Protein AF-A0A7T8QSS6-F1 (afdb_monomer_lite)

Organism: Caligus rogercresseyi (NCBI:txid217165)

Foldseek 3Di:
DVQWDWDKDWPDDDPFKTKIKIKTQQGRPVVQVDFRKIKMKMKMAGQAWFFDPDPVRHTHHNVDIDIKIKTARGDQDPPDQQRWDKDKDKDWALDLPKDKDKDKDFDPDCVSGPPFGIKIKIWIQHPVGIDIDIDTQKKALDPRRDPVRIFGKDKDPKDWDDCQCVVPVPHVVCVVQPPSSVSIGMIMMMIIGHDPPPSHCNVRVMIMD

Secondary structure (DSSP, 8-state):
-TT--EEEEEEEE-SSEEEEEEEE-GGG-TTSTT---EEEEEEEEESS-EE-SSTT--EE-TT-EEEEEEEES----TT-TT---EEEEEEEES-TTPPPEEEEEE-S--TTSTT--EEEEEEEE-SSSEEEEEE-SEEESSSS--GGGEEEEEEPPPEE-S-HHHHHTTSHHHHHHGGGGGGSEEEEEEEEE--TTS-HHHHHSEEE-

InterPro domains:
  IPR029382 Glycosylated lysosomal membrane protein [PF15065] (2-209)
  IPR029382 Glycosylated lysosomal membrane protein [PTHR31981] (4-209)

pLDDT: mean 89.29, std 10.14, range [49.12, 97.62]

Sequence (209 aa):
MELFTWERKVLFNTSSFLSIQFMSNQSAFSSLKENTGRLNLTLSTSVKEGYGAWLPHLAHSHRTSELDIQLDGLHTGSNFTNGRFALRLNIASSNPKGKFYRRQTESLNDEHTPGIFKTNELLFPGRNESAYIQWRPIVYTKAHRGLADSTGVEMSRGRTLTDKKKAFRDSSLYALYGQQVEEFSTRYYYVTFGAPKDGFYNKTKYNAW

Radius of gyration: 17.82 Å; chains: 1; bounding box: 45×39×47 Å

Structure (mmCIF, N/CA/C/O backbone):
data_AF-A0A7T8QSS6-F1
#
_entry.id   AF-A0A7T8QSS6-F1
#
loop_
_atom_site.group_PDB
_atom_site.id
_atom_site.type_symbol
_atom_site.label_atom_id
_atom_site.label_alt_id
_atom_site.label_comp_id
_atom_site.label_asym_id
_atom_site.label_entity_id
_atom_site.label_seq_id
_atom_site.pdbx_PDB_ins_code
_atom_site.Cartn_x
_atom_site.Cartn_y
_atom_site.Cartn_z
_atom_site.occupancy
_atom_site.B_iso_or_equiv
_atom_site.auth_seq_id
_atom_site.auth_comp_id
_atom_site.auth_asym_id
_atom_site.auth_atom_id
_atom_site.pdbx_PDB_model_num
ATOM 1 N N . MET A 1 1 ? -14.008 0.782 -6.228 1.00 54.00 1 MET A N 1
ATOM 2 C CA . MET A 1 1 ? -13.430 -0.340 -7.002 1.00 54.00 1 MET A CA 1
ATOM 3 C C . MET A 1 1 ? -14.556 -1.131 -7.673 1.00 54.00 1 MET A C 1
ATOM 5 O O . MET A 1 1 ? -14.519 -2.347 -7.685 1.00 54.00 1 MET A O 1
ATOM 9 N N . GLU A 1 2 ? -15.558 -0.455 -8.241 1.00 52.47 2 GLU A N 1
ATOM 10 C CA . GLU A 1 2 ? -16.784 -1.105 -8.747 1.00 52.47 2 GLU A CA 1
ATOM 11 C C . GLU A 1 2 ? -16.676 -1.572 -10.206 1.00 52.47 2 GLU A C 1
ATOM 13 O O . GLU A 1 2 ? -17.613 -2.140 -10.749 1.00 52.47 2 GLU A O 1
ATOM 18 N N . LEU A 1 3 ? -15.533 -1.330 -10.851 1.00 63.22 3 LEU A N 1
ATOM 19 C CA . LEU A 1 3 ? -15.325 -1.631 -12.269 1.00 63.22 3 LEU A CA 1
ATOM 20 C C . LEU A 1 3 ? -14.472 -2.886 -12.497 1.00 63.22 3 LEU A C 1
ATOM 22 O O . LEU A 1 3 ? -14.302 -3.307 -13.635 1.00 63.22 3 LEU A O 1
ATOM 26 N N . PHE A 1 4 ? -13.926 -3.484 -11.435 1.00 70.94 4 PHE A N 1
ATOM 27 C CA . PHE A 1 4 ? -13.043 -4.642 -11.546 1.00 70.94 4 PHE A CA 1
ATOM 28 C C . PHE A 1 4 ? -13.815 -5.938 -11.344 1.00 70.94 4 PHE A C 1
ATOM 30 O O . PHE A 1 4 ? -14.506 -6.126 -10.343 1.00 70.94 4 PHE A O 1
ATOM 37 N N . THR A 1 5 ? -13.633 -6.849 -12.287 1.00 80.19 5 THR A N 1
ATOM 38 C CA . THR A 1 5 ? -13.947 -8.260 -12.121 1.00 80.19 5 THR A CA 1
ATOM 39 C C . THR A 1 5 ? -12.671 -8.947 -11.633 1.00 80.19 5 THR A C 1
ATOM 41 O O . THR A 1 5 ? -11.573 -8.593 -12.062 1.00 80.19 5 THR A O 1
ATOM 44 N N . TRP A 1 6 ? -12.795 -9.861 -10.672 1.00 86.75 6 TRP A N 1
ATOM 45 C CA . TRP A 1 6 ? -11.648 -10.423 -9.958 1.00 86.75 6 TRP A CA 1
ATOM 46 C C . TRP A 1 6 ? -11.611 -11.937 -10.087 1.00 86.75 6 TRP A C 1
ATOM 48 O O . TRP A 1 6 ? -12.604 -12.613 -9.821 1.00 86.75 6 TRP A O 1
ATOM 58 N N . GLU A 1 7 ? -10.441 -12.466 -10.421 1.00 92.38 7 GLU A N 1
ATOM 59 C CA . GLU A 1 7 ? -10.110 -13.870 -10.225 1.00 92.38 7 GLU A CA 1
ATOM 60 C C . GLU A 1 7 ? -9.377 -14.026 -8.892 1.00 92.38 7 GLU A C 1
ATOM 62 O O . GLU A 1 7 ? -8.516 -13.217 -8.539 1.00 92.38 7 GLU A O 1
ATOM 67 N N . ARG A 1 8 ? -9.711 -15.071 -8.134 1.00 94.81 8 ARG A N 1
ATOM 68 C CA . ARG A 1 8 ? -9.069 -15.370 -6.854 1.00 94.81 8 ARG A CA 1
ATOM 69 C C . ARG A 1 8 ? -8.229 -16.634 -6.966 1.00 94.81 8 ARG A C 1
ATOM 71 O O . ARG A 1 8 ? -8.751 -17.684 -7.331 1.00 94.81 8 ARG A O 1
ATOM 78 N N . LYS A 1 9 ? -6.981 -16.564 -6.509 1.00 96.19 9 LYS A N 1
ATOM 79 C CA . LYS A 1 9 ? -6.062 -17.697 -6.399 1.00 96.19 9 LYS A CA 1
ATOM 80 C C . LYS A 1 9 ? -5.529 -17.820 -4.975 1.00 96.19 9 LYS A C 1
ATOM 82 O O . LYS A 1 9 ? -5.095 -16.840 -4.381 1.00 96.19 9 LYS A O 1
ATOM 87 N N . VAL A 1 10 ? -5.535 -19.030 -4.426 1.00 97.00 10 VAL A N 1
ATOM 88 C CA . VAL A 1 10 ? -4.847 -19.326 -3.161 1.00 97.00 10 VAL A CA 1
ATOM 89 C C . VAL A 1 10 ? -3.386 -19.622 -3.492 1.00 97.00 10 VAL A C 1
ATOM 91 O O . VAL A 1 10 ? -3.114 -20.535 -4.269 1.00 97.00 10 VAL A O 1
ATOM 94 N N . LEU A 1 11 ? -2.458 -18.826 -2.957 1.00 95.19 11 LEU A N 1
ATOM 95 C CA . LEU A 1 11 ? -1.017 -18.999 -3.185 1.00 95.19 11 LEU A CA 1
ATOM 96 C C . LEU A 1 11 ? -0.410 -19.960 -2.165 1.00 95.19 11 LEU A C 1
ATOM 98 O O . LEU A 1 11 ? 0.362 -20.844 -2.523 1.00 95.19 11 LEU A O 1
ATOM 102 N N . PHE A 1 12 ? -0.800 -19.799 -0.902 1.00 94.06 12 PHE A N 1
ATOM 103 C CA . PHE A 1 12 ? -0.354 -20.628 0.208 1.00 94.06 12 PHE A CA 1
ATOM 104 C C . PHE A 1 12 ? -1.534 -20.921 1.128 1.00 94.06 12 PHE A C 1
ATOM 106 O O . PHE A 1 12 ? -2.318 -20.022 1.429 1.00 94.06 12 PHE A O 1
ATOM 113 N N . ASN A 1 13 ? -1.645 -22.168 1.579 1.00 95.75 13 ASN A N 1
ATOM 114 C CA . ASN A 1 13 ? -2.648 -22.602 2.545 1.00 95.75 13 ASN A CA 1
ATOM 115 C C . ASN A 1 13 ? -2.041 -23.679 3.441 1.00 95.75 13 ASN A C 1
ATOM 117 O O . ASN A 1 13 ? -2.019 -24.859 3.093 1.00 95.75 13 ASN A O 1
ATOM 121 N 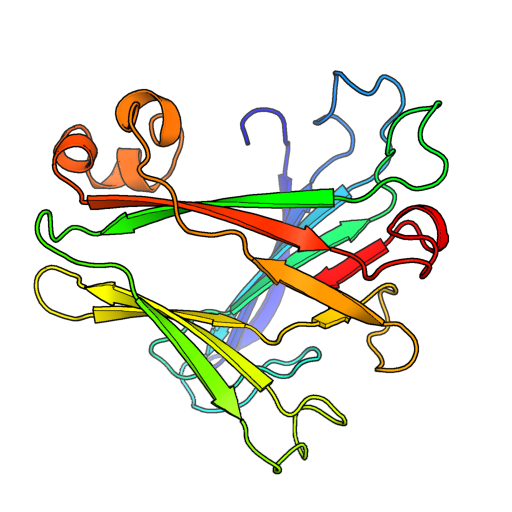N . THR A 1 14 ? -1.489 -23.250 4.567 1.00 94.00 14 THR A N 1
ATOM 122 C CA . THR A 1 14 ? -0.949 -24.132 5.600 1.00 94.00 14 THR A CA 1
ATOM 123 C C . THR A 1 14 ? -1.655 -23.856 6.921 1.00 94.00 14 THR A C 1
ATOM 125 O O . THR A 1 14 ? -2.381 -22.873 7.059 1.00 94.00 14 THR A O 1
ATOM 128 N N . SER A 1 15 ? -1.414 -24.694 7.930 1.00 92.88 15 SER A N 1
ATOM 129 C CA . SER A 1 15 ? -1.966 -24.479 9.273 1.00 92.88 15 SER A CA 1
ATOM 130 C C . SER A 1 15 ? -1.488 -23.181 9.933 1.00 92.88 15 SER A C 1
ATOM 132 O O . SER A 1 15 ? -2.125 -22.717 10.875 1.00 92.88 15 SER A O 1
ATOM 134 N N . SER A 1 16 ? -0.380 -22.596 9.466 1.00 92.06 16 SER A N 1
ATOM 135 C CA . SER A 1 16 ? 0.210 -21.398 10.067 1.00 92.06 16 SER A CA 1
ATOM 136 C C . SER A 1 16 ? 0.270 -20.177 9.159 1.00 92.06 16 SER A C 1
ATOM 138 O O . SER A 1 16 ? 0.591 -19.101 9.656 1.00 92.06 16 SER A O 1
ATOM 140 N N . PHE A 1 17 ? 0.005 -20.323 7.860 1.00 93.62 17 PHE A N 1
ATOM 141 C CA . PHE A 1 17 ? 0.124 -19.243 6.884 1.00 93.62 17 PHE A CA 1
ATOM 142 C C . PHE A 1 17 ? -0.902 -19.394 5.759 1.00 93.62 17 PHE A C 1
ATOM 144 O O . PHE A 1 17 ? -1.000 -20.453 5.132 1.00 93.62 17 PHE A O 1
ATOM 151 N N . LEU A 1 18 ? -1.623 -18.312 5.473 1.00 95.31 18 LEU A N 1
ATOM 152 C CA . LEU A 1 18 ? -2.598 -18.222 4.390 1.00 95.31 18 LEU A CA 1
ATOM 153 C C . LEU A 1 18 ? -2.274 -17.006 3.528 1.00 95.31 18 LEU A C 1
ATOM 155 O O . LEU A 1 18 ? -2.096 -15.908 4.049 1.00 95.31 18 LEU A O 1
ATOM 159 N N . SER A 1 19 ? -2.251 -17.194 2.212 1.00 96.50 19 SER A N 1
ATOM 160 C CA . SER A 1 19 ? -2.079 -16.110 1.248 1.00 96.50 19 SER A CA 1
ATOM 161 C C . SER A 1 19 ? -3.035 -16.284 0.076 1.00 96.50 19 SER A C 1
ATOM 163 O O . SER A 1 19 ? -3.068 -17.335 -0.575 1.00 96.50 19 SER A O 1
ATOM 165 N N . ILE A 1 20 ? -3.832 -15.250 -0.182 1.00 97.31 20 ILE A N 1
ATOM 166 C CA . ILE A 1 20 ? -4.852 -15.219 -1.227 1.00 97.31 20 ILE A CA 1
ATOM 167 C C . ILE A 1 20 ? -4.586 -14.020 -2.126 1.00 97.31 20 ILE A C 1
ATOM 169 O O . ILE A 1 20 ? -4.514 -12.885 -1.660 1.00 97.31 20 ILE A O 1
ATOM 173 N N . GLN A 1 21 ? -4.498 -14.275 -3.423 1.00 96.69 21 GLN A N 1
ATOM 174 C CA . GLN A 1 21 ? -4.335 -13.263 -4.449 1.00 96.69 21 GLN A CA 1
ATOM 175 C C . GLN A 1 21 ? -5.656 -13.021 -5.181 1.00 96.69 21 GLN A C 1
ATOM 177 O O . GLN A 1 21 ? -6.331 -13.962 -5.596 1.00 96.69 21 GLN A O 1
ATOM 182 N N . PHE A 1 22 ? -5.995 -11.752 -5.361 1.00 94.81 22 PHE A N 1
ATOM 183 C CA . PHE A 1 22 ? -7.091 -11.255 -6.177 1.00 94.81 22 PHE A CA 1
ATOM 184 C C . PHE A 1 22 ? -6.483 -10.540 -7.378 1.00 94.81 22 PHE A C 1
ATOM 186 O O . PHE A 1 22 ? -5.792 -9.536 -7.224 1.00 94.81 22 PHE A O 1
ATOM 193 N N . MET A 1 23 ? -6.714 -11.067 -8.570 1.00 92.25 23 MET A N 1
ATOM 194 C CA . MET A 1 23 ? -6.187 -10.534 -9.822 1.00 92.25 23 MET A CA 1
ATOM 195 C C . MET A 1 23 ? -7.330 -9.887 -10.573 1.00 92.25 23 MET A C 1
ATOM 197 O O . MET A 1 23 ? -8.365 -10.520 -10.798 1.00 92.25 23 MET A O 1
ATOM 201 N N . SER A 1 24 ? -7.168 -8.627 -10.949 1.00 88.81 24 SER A N 1
ATOM 202 C CA . SER A 1 24 ? -8.192 -7.977 -11.739 1.00 88.81 24 SER A CA 1
ATOM 203 C C . SER A 1 24 ? -8.178 -8.480 -13.177 1.00 88.81 24 SER A C 1
ATOM 205 O O . SER A 1 24 ? -7.121 -8.690 -13.777 1.00 88.81 24 SER A O 1
ATOM 207 N N . ASN A 1 25 ? -9.359 -8.593 -13.769 1.00 75.62 25 ASN A N 1
ATOM 208 C CA . ASN A 1 25 ? -9.494 -8.754 -15.203 1.00 75.62 25 ASN A CA 1
ATOM 209 C C . ASN A 1 25 ? -9.213 -7.419 -15.932 1.00 75.62 25 ASN A C 1
ATOM 211 O O . ASN A 1 25 ? -9.131 -6.350 -15.322 1.00 75.62 25 ASN A O 1
ATOM 215 N N . GLN A 1 26 ? -9.055 -7.486 -17.254 1.00 63.38 26 GLN A N 1
ATOM 216 C CA . GLN A 1 26 ? -8.623 -6.356 -18.091 1.00 63.38 26 GLN A CA 1
ATOM 217 C C . GLN A 1 26 ? -9.638 -5.190 -18.162 1.00 63.38 26 GLN A C 1
ATOM 219 O O . GLN A 1 26 ? -9.281 -4.082 -18.541 1.00 63.38 26 GLN A O 1
ATOM 224 N N . SER A 1 27 ? -10.911 -5.383 -17.804 1.00 55.41 27 SER A N 1
ATOM 225 C CA . SER A 1 27 ? -11.996 -4.486 -18.246 1.00 55.41 27 SER A CA 1
ATOM 226 C C . SER A 1 27 ? -12.249 -3.235 -17.391 1.00 55.41 27 SER A C 1
ATOM 228 O O . SER A 1 27 ? -13.170 -2.473 -17.676 1.00 55.41 27 SER A O 1
ATOM 230 N N . ALA A 1 28 ? -11.491 -3.004 -16.323 1.00 52.56 28 ALA A N 1
ATOM 231 C CA . ALA A 1 28 ? -11.944 -2.103 -15.262 1.00 52.56 28 ALA A CA 1
ATOM 232 C C . ALA A 1 28 ? -11.617 -0.620 -15.428 1.00 52.56 28 ALA A C 1
ATOM 234 O O . ALA A 1 28 ? -12.212 0.235 -14.769 1.00 52.56 28 ALA A O 1
ATOM 235 N N . PHE A 1 29 ? -10.677 -0.293 -16.305 1.00 57.72 29 PHE A N 1
ATOM 236 C CA . PHE A 1 29 ? -10.390 1.091 -16.649 1.00 57.72 29 PHE A CA 1
ATOM 237 C C . PHE A 1 29 ? -11.054 1.412 -17.982 1.00 57.72 29 PHE A C 1
ATOM 239 O O . PHE A 1 29 ? -10.378 1.729 -18.947 1.00 57.72 29 PHE A O 1
ATOM 246 N N . SER A 1 30 ? -12.383 1.326 -18.050 1.00 49.12 30 SER A N 1
ATOM 247 C CA . SER A 1 30 ? -13.154 1.621 -19.269 1.00 49.12 30 SER A CA 1
ATOM 248 C C . SER A 1 30 ? -12.926 3.041 -19.815 1.00 49.12 30 SER A C 1
ATOM 250 O O . SER A 1 30 ? -13.118 3.287 -21.004 1.00 49.12 30 SER A O 1
ATOM 252 N N . SER A 1 31 ? -12.458 3.975 -18.976 1.00 52.41 31 SER A N 1
ATOM 253 C CA . SER A 1 31 ? -12.006 5.314 -19.388 1.00 52.41 31 SER A CA 1
ATOM 254 C C . SER A 1 31 ? -10.674 5.316 -20.152 1.00 52.41 31 SER A C 1
ATOM 256 O O . SER A 1 31 ? -10.371 6.276 -20.859 1.00 52.41 31 SER A O 1
ATOM 258 N N . LEU A 1 32 ? -9.888 4.247 -20.040 1.00 55.56 32 LEU A N 1
ATOM 259 C CA . LEU A 1 32 ? -8.669 3.986 -20.792 1.00 55.56 32 LEU A CA 1
ATOM 260 C C . LEU A 1 32 ? -9.006 2.896 -21.816 1.00 55.56 32 LEU A C 1
ATOM 262 O O . LEU A 1 32 ? -8.860 1.712 -21.529 1.00 55.56 32 LEU A O 1
ATOM 266 N N . LYS A 1 33 ? -9.477 3.308 -23.000 1.00 53.00 33 LYS A N 1
ATOM 267 C CA . LYS A 1 33 ? -10.013 2.455 -24.087 1.00 53.00 33 LYS A CA 1
ATOM 268 C C . LYS A 1 33 ? -9.145 1.245 -24.506 1.00 53.00 33 LYS A C 1
ATOM 270 O O . LYS A 1 33 ? -9.628 0.413 -25.261 1.00 53.00 33 LYS A O 1
ATOM 275 N N . GLU A 1 34 ? -7.911 1.134 -24.015 1.00 58.06 34 GLU A N 1
ATOM 276 C CA . GLU A 1 34 ? -6.927 0.102 -24.366 1.00 58.06 34 GLU A CA 1
ATOM 277 C C . GLU A 1 34 ? -6.178 -0.469 -23.144 1.00 58.06 34 GLU A C 1
ATOM 279 O O . GLU A 1 34 ? -5.053 -0.941 -23.272 1.00 58.06 34 GLU A O 1
ATOM 284 N N . ASN A 1 35 ? -6.728 -0.398 -21.924 1.00 63.00 35 ASN A N 1
ATOM 285 C CA . ASN A 1 35 ? -5.974 -0.878 -20.764 1.00 63.00 35 ASN A CA 1
ATOM 286 C C . ASN A 1 35 ? -5.998 -2.412 -20.649 1.00 63.00 35 ASN A C 1
ATOM 288 O O . ASN A 1 35 ? -6.949 -2.984 -20.128 1.00 63.00 35 ASN A O 1
ATOM 292 N N . THR A 1 36 ? -4.932 -3.078 -21.095 1.00 72.88 36 THR A N 1
ATOM 293 C CA . THR A 1 36 ? -4.735 -4.530 -20.912 1.00 72.88 36 THR A CA 1
ATOM 294 C C . THR A 1 36 ? -4.061 -4.895 -19.588 1.00 72.88 36 THR A C 1
ATOM 296 O O . THR A 1 36 ? -3.861 -6.081 -19.311 1.00 72.88 36 THR A O 1
ATOM 299 N N . GLY A 1 37 ? -3.673 -3.896 -18.792 1.00 83.81 37 GLY A N 1
ATOM 300 C CA . GLY A 1 37 ? -2.991 -4.101 -17.523 1.00 83.81 37 GLY A CA 1
ATOM 301 C C . GLY A 1 37 ? -3.899 -4.623 -16.409 1.00 83.81 37 GLY A C 1
ATOM 302 O O . GLY A 1 37 ? -5.127 -4.638 -16.516 1.00 83.81 37 GLY A O 1
ATOM 303 N N . ARG A 1 38 ? -3.276 -5.057 -15.315 1.00 88.06 38 ARG A N 1
ATOM 304 C CA . ARG A 1 38 ? -3.911 -5.710 -14.172 1.00 88.06 38 ARG A CA 1
ATOM 305 C C . ARG A 1 38 ? -3.524 -5.028 -12.866 1.00 88.06 38 ARG A C 1
ATOM 307 O O . ARG A 1 38 ? -2.409 -4.537 -12.693 1.00 88.06 38 ARG A O 1
ATOM 314 N N . LEU A 1 39 ? -4.472 -5.017 -11.941 1.00 91.75 39 LEU A N 1
ATOM 315 C CA . LEU A 1 39 ? -4.259 -4.729 -10.534 1.00 91.75 39 LEU A CA 1
ATOM 316 C C . LEU A 1 39 ? -4.321 -6.063 -9.790 1.00 91.75 39 LEU A C 1
ATOM 318 O O . LEU A 1 39 ? -5.364 -6.715 -9.802 1.00 91.75 39 LEU A O 1
ATOM 322 N N . ASN A 1 40 ? -3.234 -6.455 -9.131 1.00 94.12 40 ASN A N 1
ATOM 323 C CA . ASN A 1 40 ? -3.222 -7.644 -8.281 1.00 94.12 40 ASN A CA 1
ATOM 324 C C . ASN A 1 40 ? -3.121 -7.219 -6.817 1.00 94.12 40 ASN A C 1
ATOM 326 O O . ASN A 1 40 ? -2.317 -6.358 -6.467 1.00 94.12 40 ASN A O 1
ATOM 330 N N . LEU A 1 41 ? -3.934 -7.834 -5.967 1.00 95.56 41 LEU A N 1
ATOM 331 C CA . LEU A 1 41 ? -3.937 -7.633 -4.524 1.00 95.56 41 LEU A CA 1
ATOM 332 C C . LEU A 1 41 ? -3.662 -8.977 -3.859 1.00 95.56 41 LEU A C 1
ATOM 334 O O . LEU A 1 41 ? -4.432 -9.912 -4.056 1.00 95.56 41 LEU A O 1
ATOM 338 N N . THR A 1 42 ? -2.605 -9.090 -3.065 1.00 97.00 42 THR A N 1
ATOM 339 C CA . THR A 1 42 ? -2.336 -10.309 -2.290 1.00 97.00 42 THR A CA 1
ATOM 340 C C . THR A 1 42 ? -2.520 -10.012 -0.813 1.00 97.00 42 THR A C 1
ATOM 342 O O . THR A 1 42 ? -1.843 -9.147 -0.269 1.00 97.00 42 THR A O 1
ATOM 345 N N . LEU A 1 43 ? -3.440 -10.723 -0.166 1.00 96.38 43 LEU A N 1
ATOM 346 C CA . LEU A 1 43 ? -3.661 -10.658 1.273 1.00 96.38 43 LEU A CA 1
ATOM 347 C C . LEU A 1 43 ? -3.031 -11.886 1.925 1.00 96.38 43 LEU A C 1
ATOM 349 O O . LEU A 1 43 ? -3.393 -13.014 1.583 1.00 96.38 43 LEU A O 1
ATOM 353 N N . SER A 1 44 ? -2.130 -11.665 2.877 1.00 96.25 44 SER A N 1
ATOM 354 C CA . SER A 1 44 ? -1.454 -12.731 3.615 1.00 96.25 44 SER A CA 1
ATOM 355 C C . SER A 1 44 ? -1.625 -12.569 5.123 1.00 96.25 44 SER A C 1
ATOM 357 O O . SER A 1 44 ? -1.620 -11.458 5.648 1.00 96.25 44 SER A O 1
ATOM 359 N N . THR A 1 45 ? -1.762 -13.683 5.834 1.00 95.38 45 THR A N 1
ATOM 360 C CA . THR A 1 45 ? -1.845 -13.725 7.297 1.00 95.38 45 THR A CA 1
ATOM 361 C C . THR A 1 45 ? -1.070 -14.923 7.838 1.00 95.38 45 THR A C 1
ATOM 363 O O . THR A 1 45 ? -0.926 -15.947 7.163 1.00 95.38 45 THR A O 1
ATOM 366 N N . SER A 1 46 ? -0.554 -14.781 9.055 1.00 93.88 46 SER A N 1
ATOM 367 C CA . SER A 1 46 ? 0.259 -15.778 9.742 1.00 93.88 46 SER A CA 1
ATOM 368 C C . SER A 1 46 ? -0.184 -15.885 11.192 1.00 93.88 46 SER A C 1
ATOM 370 O O . SER A 1 46 ? -0.502 -14.877 11.813 1.00 93.88 46 SER A O 1
ATOM 372 N N . VAL A 1 47 ? -0.164 -17.090 11.758 1.00 94.62 47 VAL A N 1
ATOM 373 C CA . VAL A 1 47 ? -0.393 -17.298 13.203 1.00 94.62 47 VAL A CA 1
ATOM 374 C C . VAL A 1 47 ? 0.896 -17.174 14.020 1.00 94.62 47 VAL A C 1
ATOM 376 O O . VAL A 1 47 ? 0.852 -17.175 15.248 1.00 94.62 47 VAL A O 1
ATOM 379 N N . LYS A 1 48 ? 2.050 -17.102 13.349 1.00 93.00 48 LYS A N 1
ATOM 380 C CA . LYS A 1 48 ? 3.376 -17.016 13.966 1.00 93.00 48 LYS A CA 1
ATOM 381 C C . LYS A 1 48 ? 4.011 -15.667 13.671 1.00 93.00 48 LYS A C 1
ATOM 383 O O . LYS A 1 48 ? 3.679 -15.011 12.686 1.00 93.00 48 LYS A O 1
ATOM 388 N N . GLU A 1 49 ? 4.936 -15.275 14.531 1.00 94.81 49 GLU A N 1
ATOM 389 C CA . GLU A 1 49 ? 5.835 -14.167 14.234 1.00 94.81 49 GLU A CA 1
ATOM 390 C C . GLU A 1 49 ? 6.839 -14.578 13.156 1.00 94.81 49 GLU A C 1
ATOM 392 O O . GLU A 1 49 ? 7.240 -15.742 13.071 1.00 94.81 49 GLU A O 1
ATOM 397 N N . GLY A 1 50 ? 7.216 -13.625 12.312 1.00 92.56 50 GLY A N 1
ATOM 398 C CA . GLY A 1 50 ? 8.115 -13.870 11.195 1.00 92.56 50 GLY A CA 1
ATOM 399 C C . GLY A 1 50 ? 8.168 -12.686 10.245 1.00 92.56 50 GLY A C 1
ATOM 400 O O . GLY A 1 50 ? 7.839 -11.560 10.618 1.00 92.56 50 GLY A O 1
ATOM 401 N N . TYR A 1 51 ? 8.570 -12.958 9.008 1.00 91.75 51 TYR A N 1
ATOM 402 C CA . TYR A 1 51 ? 8.727 -11.951 7.966 1.00 91.75 51 TYR A CA 1
ATOM 403 C C . TYR A 1 51 ? 7.997 -12.367 6.690 1.00 91.75 51 TYR A C 1
ATOM 405 O O . TYR A 1 51 ? 7.912 -13.557 6.379 1.00 91.75 51 TYR A O 1
ATOM 413 N N . GLY A 1 52 ? 7.430 -11.393 5.975 1.00 87.81 52 GLY A N 1
ATOM 414 C CA . GLY A 1 52 ? 6.698 -11.617 4.727 1.00 87.81 52 GLY A CA 1
ATOM 415 C C . GLY A 1 52 ? 7.518 -12.411 3.708 1.00 87.81 52 GLY A C 1
ATOM 416 O O . GLY A 1 52 ? 8.739 -12.288 3.646 1.00 87.81 52 GLY A O 1
ATOM 417 N N . ALA A 1 53 ? 6.854 -13.234 2.895 1.00 84.88 53 ALA A N 1
ATOM 418 C CA . ALA A 1 53 ? 7.533 -14.089 1.915 1.00 84.88 53 ALA A CA 1
ATOM 419 C C . ALA A 1 53 ? 8.216 -13.281 0.798 1.00 84.88 53 ALA A C 1
ATOM 421 O O . ALA A 1 53 ? 9.220 -13.714 0.234 1.00 84.88 53 ALA A O 1
ATOM 422 N N . TRP A 1 54 ? 7.684 -12.098 0.494 1.00 87.88 54 TRP A N 1
ATOM 423 C CA . TRP A 1 54 ? 8.212 -11.208 -0.529 1.00 87.88 54 TRP A CA 1
ATOM 424 C C . TRP A 1 54 ? 8.906 -10.014 0.101 1.00 87.88 54 TRP A C 1
ATOM 426 O O . TRP A 1 54 ? 8.491 -9.512 1.145 1.00 87.88 54 TRP A O 1
ATOM 436 N N . LEU A 1 55 ? 9.936 -9.520 -0.583 1.00 91.56 55 LEU A N 1
ATOM 437 C CA . LEU A 1 55 ? 10.528 -8.229 -0.272 1.00 91.56 55 LEU A CA 1
ATOM 438 C C . LEU A 1 55 ? 9.426 -7.148 -0.190 1.00 91.56 55 LEU A C 1
ATOM 440 O O . LEU A 1 55 ? 8.544 -7.120 -1.056 1.00 91.56 55 LEU A O 1
ATOM 444 N N . PRO A 1 56 ? 9.454 -6.270 0.828 1.00 92.94 56 PRO A N 1
ATOM 445 C CA . PRO A 1 56 ? 10.5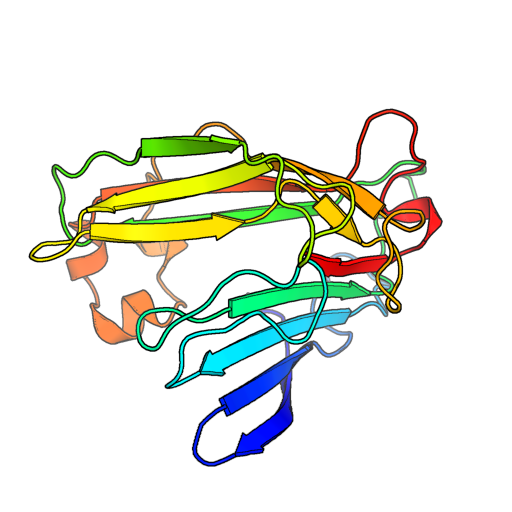84 -5.991 1.717 1.00 92.94 56 PRO A CA 1
ATOM 446 C C . PRO A 1 56 ? 10.642 -6.860 2.994 1.00 92.94 56 PRO A C 1
ATOM 448 O O . PRO A 1 56 ? 11.255 -6.442 3.972 1.00 92.94 56 PRO A O 1
ATOM 451 N N . HIS A 1 57 ? 9.996 -8.029 3.010 1.00 91.81 57 HIS A N 1
ATOM 452 C CA . HIS A 1 57 ? 9.923 -8.951 4.147 1.00 91.81 57 HIS A CA 1
ATOM 453 C C . HIS A 1 57 ? 9.469 -8.227 5.421 1.00 91.81 57 HIS A C 1
ATOM 455 O O . HIS A 1 57 ? 10.186 -8.167 6.417 1.00 91.81 57 HIS A O 1
ATOM 461 N N . LEU A 1 58 ? 8.283 -7.609 5.383 1.00 91.81 58 LEU A N 1
ATOM 462 C CA . LEU A 1 58 ? 7.743 -6.926 6.558 1.00 91.81 58 LEU A CA 1
ATOM 463 C C . LEU A 1 58 ? 7.580 -7.918 7.712 1.00 91.81 58 LEU A C 1
ATOM 465 O O . LEU A 1 58 ? 7.075 -9.025 7.525 1.00 91.81 58 LEU A O 1
ATOM 469 N N . ALA A 1 59 ? 7.995 -7.504 8.909 1.00 91.44 59 ALA A N 1
ATOM 470 C CA . ALA A 1 59 ? 7.732 -8.273 10.115 1.00 91.44 59 ALA A CA 1
ATOM 471 C C . ALA A 1 59 ? 6.215 -8.400 10.324 1.00 91.44 59 ALA A C 1
ATOM 473 O O . ALA A 1 59 ? 5.481 -7.411 10.220 1.00 91.44 59 ALA A O 1
ATOM 474 N N . HIS A 1 60 ? 5.751 -9.605 10.633 1.00 92.38 60 HIS A N 1
ATOM 475 C CA . HIS A 1 60 ? 4.346 -9.902 10.876 1.00 92.38 60 HIS A CA 1
ATOM 476 C C . HIS A 1 60 ? 4.161 -10.738 12.142 1.00 92.38 60 HIS A C 1
ATOM 478 O O . HIS A 1 60 ? 5.096 -11.361 12.641 1.00 92.38 60 HIS A O 1
ATOM 484 N N . SER A 1 61 ? 2.932 -10.759 12.654 1.00 93.12 61 SER A N 1
ATOM 485 C CA . SER A 1 61 ? 2.514 -11.581 13.788 1.00 93.12 61 SER A CA 1
ATOM 486 C C . SER A 1 61 ? 1.065 -12.035 13.611 1.00 93.12 61 SER A C 1
ATOM 488 O O . SER A 1 61 ? 0.386 -11.628 12.669 1.00 93.12 61 SER A O 1
ATOM 490 N N . HIS A 1 62 ? 0.546 -12.799 14.575 1.00 93.31 62 HIS A N 1
ATOM 491 C CA . HIS A 1 62 ? -0.868 -13.198 14.633 1.00 93.31 62 HIS A CA 1
ATOM 492 C C . HIS A 1 62 ? -1.866 -12.027 14.689 1.00 93.31 62 HIS A C 1
ATOM 494 O O . HIS A 1 62 ? -3.072 -12.240 14.579 1.00 93.31 62 HIS A O 1
ATOM 500 N N . ARG A 1 63 ? -1.387 -10.792 14.895 1.00 92.69 63 ARG A N 1
ATOM 501 C CA . ARG A 1 63 ? -2.212 -9.576 14.954 1.00 92.69 63 ARG A CA 1
ATOM 502 C C . ARG A 1 63 ? -2.164 -8.752 13.674 1.00 92.69 63 ARG A C 1
ATOM 504 O O . ARG A 1 63 ? -2.808 -7.708 13.612 1.00 92.69 63 ARG A O 1
ATOM 511 N N . THR A 1 64 ? -1.389 -9.174 12.679 1.00 94.50 64 THR A N 1
ATOM 512 C CA . THR A 1 64 ? -1.211 -8.422 11.440 1.00 94.50 64 THR A CA 1
ATOM 513 C C . THR A 1 64 ? -1.672 -9.216 10.230 1.00 94.50 64 THR A C 1
ATOM 515 O O . THR A 1 64 ? -1.792 -10.441 10.221 1.00 94.50 64 THR A O 1
ATOM 518 N N . SER A 1 65 ? -1.984 -8.480 9.175 1.00 95.06 65 SER A N 1
ATOM 519 C CA . SER A 1 65 ? -2.151 -9.027 7.838 1.00 95.06 65 SER A CA 1
ATOM 520 C C . SER A 1 65 ? -1.359 -8.150 6.886 1.00 95.06 65 SER A C 1
ATOM 522 O O . SER A 1 65 ? -1.291 -6.933 7.068 1.00 95.06 65 SER A O 1
ATOM 524 N N . GLU A 1 66 ? -0.738 -8.776 5.901 1.00 95.94 66 GLU A N 1
ATOM 525 C CA . GLU A 1 66 ? 0.053 -8.104 4.881 1.00 95.94 66 GLU A CA 1
ATOM 526 C C . GLU A 1 66 ? -0.793 -7.952 3.619 1.00 95.94 66 GLU A C 1
ATOM 528 O O . GLU A 1 66 ? -1.438 -8.908 3.181 1.00 95.94 66 GLU A O 1
ATOM 533 N N . LEU A 1 67 ? -0.804 -6.746 3.056 1.00 96.19 67 LEU A N 1
ATOM 534 C CA . LEU A 1 67 ? -1.432 -6.447 1.778 1.00 96.19 67 LEU A CA 1
ATOM 535 C C . LEU A 1 67 ? -0.344 -6.027 0.799 1.00 96.19 67 LEU A C 1
ATOM 537 O O . LEU A 1 67 ? 0.313 -5.015 1.018 1.00 96.19 67 LEU A O 1
ATOM 541 N N . ASP A 1 68 ? -0.222 -6.781 -0.282 1.00 96.75 68 ASP A N 1
ATOM 542 C CA . ASP A 1 68 ? 0.669 -6.495 -1.397 1.00 96.75 68 ASP A CA 1
ATOM 543 C C . ASP A 1 68 ? -0.144 -6.004 -2.596 1.00 96.75 68 ASP A C 1
ATOM 545 O O . ASP A 1 68 ? -1.139 -6.634 -2.976 1.00 96.75 68 ASP A O 1
ATOM 549 N N . ILE A 1 69 ? 0.262 -4.884 -3.190 1.00 96.62 69 ILE A N 1
ATOM 550 C CA . ILE A 1 69 ? -0.452 -4.231 -4.288 1.00 96.62 69 ILE A CA 1
ATOM 551 C C . ILE A 1 69 ? 0.456 -4.152 -5.508 1.00 96.62 69 ILE A C 1
ATOM 553 O O . ILE A 1 69 ? 1.476 -3.465 -5.501 1.00 96.62 69 ILE A O 1
ATOM 557 N N . GLN A 1 70 ? 0.040 -4.800 -6.595 1.00 96.12 70 GLN A N 1
ATOM 558 C CA . GLN A 1 70 ? 0.796 -4.847 -7.841 1.00 96.12 70 GLN A CA 1
ATOM 559 C C . GLN A 1 70 ? 0.025 -4.170 -8.969 1.00 96.12 70 GLN A C 1
ATOM 561 O O . GLN A 1 70 ? -1.141 -4.473 -9.219 1.00 96.12 70 GLN A O 1
ATOM 566 N N . LEU A 1 71 ? 0.700 -3.262 -9.662 1.00 94.75 71 LEU A N 1
ATOM 567 C CA . LEU A 1 71 ? 0.230 -2.613 -10.877 1.00 94.75 71 LEU A CA 1
ATOM 568 C C . LEU A 1 71 ? 1.037 -3.173 -12.040 1.00 94.75 71 LEU A C 1
ATOM 570 O O . LEU A 1 71 ? 2.216 -2.849 -12.163 1.00 94.75 71 LEU A O 1
ATOM 574 N N . ASP A 1 72 ? 0.416 -3.952 -12.914 1.00 93.06 72 ASP A N 1
ATOM 575 C CA . ASP A 1 72 ? 1.102 -4.670 -13.988 1.00 93.06 72 ASP A CA 1
ATOM 576 C C . ASP A 1 72 ? 0.550 -4.261 -15.357 1.00 93.06 72 ASP A C 1
ATOM 578 O O . ASP A 1 72 ? -0.636 -4.418 -15.629 1.00 93.06 72 ASP A O 1
ATOM 582 N N . GLY A 1 73 ? 1.385 -3.683 -16.216 1.00 90.50 73 GLY A N 1
ATOM 583 C CA . GLY A 1 73 ? 1.015 -3.322 -17.582 1.00 90.50 73 GLY A CA 1
ATOM 584 C C . GLY A 1 73 ? -0.046 -2.224 -17.701 1.00 90.50 73 GLY A C 1
ATOM 585 O O . GLY A 1 73 ? -0.690 -2.121 -18.743 1.00 90.50 73 GLY A O 1
ATOM 586 N N . LEU A 1 74 ? -0.279 -1.409 -16.664 1.00 87.81 74 LEU A N 1
ATOM 587 C CA . LEU A 1 74 ? -1.317 -0.375 -16.713 1.00 87.81 74 LEU A CA 1
ATOM 588 C C . LEU A 1 74 ? -0.953 0.752 -17.693 1.00 87.81 74 LEU A C 1
ATOM 590 O O . LEU A 1 74 ? 0.151 1.305 -17.691 1.00 87.81 74 LEU A O 1
ATOM 594 N N . HIS A 1 75 ? -1.916 1.178 -18.503 1.00 85.00 75 HIS A N 1
ATOM 595 C CA . HIS A 1 75 ? -1.733 2.345 -19.362 1.00 85.00 75 HIS A CA 1
ATOM 596 C C . HIS A 1 75 ? -1.828 3.648 -18.555 1.00 85.00 75 HIS A C 1
ATOM 598 O O . HIS A 1 75 ? -2.783 3.882 -17.822 1.00 85.00 75 HIS A O 1
ATOM 604 N N . THR A 1 76 ? -0.854 4.545 -18.725 1.00 81.50 76 THR A N 1
ATOM 605 C CA . THR A 1 76 ? -0.819 5.872 -18.076 1.00 81.50 76 THR A CA 1
ATOM 606 C C . THR A 1 76 ? -1.515 6.967 -18.892 1.00 81.50 76 THR A C 1
ATOM 608 O O . THR A 1 76 ? -1.451 8.133 -18.518 1.00 81.50 76 THR A O 1
ATOM 611 N N . GLY A 1 77 ? -2.157 6.613 -20.012 1.00 74.56 77 GLY A N 1
ATOM 612 C CA . GLY A 1 77 ? -2.668 7.545 -21.026 1.00 74.56 77 GLY A CA 1
ATOM 613 C C . GLY A 1 77 ? -1.615 7.906 -22.085 1.00 74.56 77 GLY A C 1
ATOM 614 O O . GLY A 1 77 ? -0.422 7.956 -21.788 1.00 74.56 77 GLY A O 1
ATOM 615 N N . SER A 1 78 ? -2.058 8.158 -23.323 1.00 67.81 78 SER A N 1
ATOM 616 C CA . SER A 1 78 ? -1.201 8.319 -24.515 1.00 67.81 78 SER A CA 1
ATOM 617 C C . SER A 1 78 ? -0.222 9.497 -24.451 1.00 67.81 78 SER A C 1
ATOM 619 O O . SER A 1 78 ? 0.824 9.460 -25.088 1.00 67.81 78 SER A O 1
ATOM 621 N N . ASN A 1 79 ? -0.537 10.531 -23.667 1.00 75.81 79 ASN A N 1
ATOM 622 C CA . ASN A 1 79 ? 0.214 11.792 -23.666 1.00 75.81 79 ASN A CA 1
ATOM 623 C C . ASN A 1 79 ? 1.188 11.924 -22.484 1.00 75.81 79 ASN A C 1
ATOM 625 O O . ASN A 1 79 ? 1.907 12.916 -22.381 1.00 75.81 79 ASN A O 1
ATOM 629 N N . PHE A 1 80 ? 1.224 10.944 -21.577 1.00 80.69 80 PHE A N 1
ATOM 630 C CA . PHE A 1 80 ? 2.113 10.969 -20.420 1.00 80.69 80 PHE A CA 1
ATOM 631 C C . PHE A 1 80 ? 3.336 10.100 -20.687 1.00 80.69 80 PHE A C 1
ATOM 633 O O . PHE A 1 80 ? 3.272 8.882 -20.547 1.00 80.69 80 PHE A O 1
ATOM 640 N N . THR A 1 81 ? 4.468 10.724 -21.016 1.00 82.94 81 THR A N 1
ATOM 641 C CA . THR A 1 81 ? 5.766 10.039 -21.169 1.00 82.94 81 THR A CA 1
ATOM 642 C C . THR A 1 81 ? 6.370 9.630 -19.825 1.00 82.94 81 THR A C 1
ATOM 644 O O . THR A 1 81 ? 7.067 8.625 -19.748 1.00 82.94 81 THR A O 1
ATOM 647 N N . ASN A 1 82 ? 6.005 10.330 -18.748 1.00 87.25 82 ASN A N 1
ATOM 648 C CA . ASN A 1 82 ? 6.536 10.176 -17.392 1.00 87.25 82 ASN A CA 1
ATOM 649 C C . ASN A 1 82 ? 5.407 9.987 -16.356 1.00 87.25 82 ASN A C 1
ATOM 651 O O . ASN A 1 82 ? 5.319 10.715 -15.366 1.00 87.25 82 ASN A O 1
ATOM 655 N N . GLY A 1 83 ? 4.495 9.046 -16.618 1.00 89.00 83 GLY A N 1
ATOM 656 C CA . GLY A 1 83 ? 3.330 8.790 -15.767 1.00 89.00 83 GLY A CA 1
ATOM 657 C C . GLY A 1 83 ? 3.680 8.123 -14.431 1.00 89.00 83 GLY A C 1
ATOM 658 O O . GLY A 1 83 ? 4.504 7.209 -14.379 1.00 89.00 83 GLY A O 1
ATOM 659 N N . ARG A 1 84 ? 3.010 8.551 -13.353 1.00 91.25 84 ARG A N 1
ATOM 660 C CA . ARG A 1 84 ? 3.072 7.936 -12.018 1.00 91.25 84 ARG A CA 1
ATOM 661 C C . ARG A 1 84 ? 1.695 7.457 -11.590 1.00 91.25 84 ARG A C 1
ATOM 663 O O . ARG A 1 84 ? 0.691 8.087 -11.916 1.00 91.25 84 ARG A O 1
ATOM 670 N N . PHE A 1 85 ? 1.673 6.404 -10.784 1.00 93.06 85 PHE A N 1
ATOM 671 C CA . PHE A 1 85 ? 0.466 5.961 -10.098 1.00 93.06 85 PHE A CA 1
ATOM 672 C C . PHE A 1 85 ? 0.480 6.374 -8.630 1.00 93.06 85 PHE A C 1
ATOM 674 O O . PHE A 1 85 ? 1.535 6.516 -8.004 1.00 93.06 85 PHE A O 1
ATOM 681 N N . ALA A 1 86 ? -0.723 6.554 -8.095 1.00 94.69 86 ALA A N 1
ATOM 682 C CA . ALA A 1 86 ? -0.949 6.784 -6.685 1.00 94.69 86 ALA A CA 1
ATOM 683 C C . ALA A 1 86 ? -2.125 5.941 -6.194 1.00 94.69 86 ALA A C 1
ATOM 685 O O . ALA A 1 86 ? -3.136 5.811 -6.885 1.00 94.69 86 ALA A O 1
ATOM 686 N N . LEU A 1 87 ? -2.016 5.425 -4.976 1.00 95.12 87 LEU A N 1
ATOM 687 C CA . LEU A 1 87 ? -3.110 4.777 -4.269 1.00 95.12 87 LEU A CA 1
ATOM 688 C C . LEU A 1 87 ? -3.762 5.778 -3.326 1.00 95.12 87 LEU A C 1
ATOM 690 O O . LEU A 1 87 ? -3.073 6.451 -2.560 1.00 95.12 87 LEU A O 1
ATOM 694 N N . ARG A 1 88 ? -5.094 5.860 -3.343 1.00 95.19 88 ARG A N 1
ATOM 695 C CA . ARG A 1 88 ? -5.838 6.590 -2.314 1.00 95.19 88 ARG A CA 1
ATOM 696 C C . ARG A 1 88 ? -6.277 5.620 -1.226 1.00 95.19 88 ARG A C 1
ATOM 698 O O . ARG A 1 88 ? -7.160 4.799 -1.458 1.00 95.19 88 ARG A O 1
ATOM 705 N N . LEU A 1 89 ? -5.704 5.760 -0.039 1.00 95.19 89 LEU A N 1
ATOM 706 C CA . LEU A 1 89 ? -6.099 4.999 1.140 1.00 95.19 89 LEU A CA 1
ATOM 707 C C . LEU A 1 89 ? -7.133 5.798 1.924 1.00 95.19 89 LEU A C 1
ATOM 709 O O . LEU A 1 89 ? -6.817 6.873 2.427 1.00 95.19 89 LEU A O 1
ATOM 713 N N . ASN A 1 90 ? -8.352 5.273 2.023 1.00 95.19 90 ASN A N 1
ATOM 714 C CA . ASN A 1 90 ? -9.399 5.800 2.893 1.00 95.19 90 ASN A CA 1
ATOM 715 C C . ASN A 1 90 ? -9.405 4.973 4.180 1.00 95.19 90 ASN A C 1
ATOM 717 O O . ASN A 1 90 ? -9.639 3.769 4.128 1.00 95.19 90 ASN A O 1
ATOM 721 N N . ILE A 1 91 ? -9.153 5.608 5.320 1.00 94.81 91 ILE A N 1
ATOM 722 C CA . ILE A 1 91 ? -9.034 4.932 6.611 1.00 94.81 91 ILE A CA 1
ATOM 723 C C . ILE A 1 91 ? -10.086 5.499 7.552 1.00 94.81 91 ILE A C 1
ATOM 725 O O . ILE A 1 91 ? -10.258 6.718 7.650 1.00 94.81 91 ILE A O 1
ATOM 729 N N . ALA A 1 92 ? -10.778 4.601 8.243 1.00 93.69 92 ALA A N 1
ATOM 730 C CA . ALA A 1 92 ? -11.773 4.925 9.246 1.00 93.69 92 ALA A CA 1
ATOM 731 C C . ALA A 1 92 ? -11.362 4.344 10.600 1.00 93.69 92 ALA A C 1
ATOM 733 O O . ALA A 1 92 ? -10.804 3.253 10.681 1.00 93.69 92 ALA A O 1
ATOM 734 N N . SER A 1 93 ? -11.657 5.083 11.659 1.00 93.94 93 SER A N 1
ATOM 735 C CA . SER A 1 93 ? -11.456 4.689 13.043 1.00 93.94 93 SER A CA 1
ATOM 736 C C . SER A 1 93 ? -12.770 4.853 13.796 1.00 93.94 93 SER A C 1
ATOM 738 O O . SER A 1 93 ? -13.420 5.899 13.744 1.00 93.94 93 SER A O 1
ATOM 740 N N . SER A 1 94 ? -13.131 3.829 14.565 1.00 91.56 94 SER A N 1
ATOM 741 C CA . SER A 1 94 ? -14.339 3.827 15.391 1.00 91.56 94 SER A CA 1
ATOM 742 C C . SER A 1 94 ? -14.277 4.792 16.584 1.00 91.56 94 SER A C 1
ATOM 744 O O . SER A 1 94 ? -15.242 4.872 17.347 1.00 91.56 94 SER A O 1
ATOM 746 N N . ASN A 1 95 ? -13.149 5.487 16.784 1.00 91.62 95 ASN A N 1
ATOM 747 C CA . ASN A 1 95 ? -12.957 6.507 17.807 1.00 91.62 95 ASN A CA 1
ATOM 748 C C . ASN A 1 95 ? -13.099 7.910 17.182 1.00 91.62 95 ASN A C 1
ATOM 750 O O . ASN A 1 95 ? -12.169 8.378 16.517 1.00 91.62 95 ASN A O 1
ATOM 754 N N . PRO A 1 96 ? -14.219 8.622 17.411 1.00 86.31 96 PRO A N 1
ATOM 755 C CA . PRO A 1 96 ? -14.490 9.911 16.766 1.00 86.31 96 PRO A CA 1
ATOM 756 C C . PRO A 1 96 ? -13.515 11.024 17.173 1.00 86.31 96 PRO A C 1
ATOM 758 O O . PRO A 1 96 ? -13.259 11.944 16.398 1.00 86.31 96 PRO A O 1
ATOM 761 N N . LYS A 1 97 ? -12.954 10.942 18.387 1.00 85.50 97 LYS A N 1
ATOM 762 C CA . LYS A 1 97 ? -11.990 11.916 18.936 1.00 85.50 97 LYS A CA 1
ATOM 763 C C . LYS A 1 97 ? -10.536 11.508 18.681 1.00 85.50 97 LYS A C 1
ATOM 765 O O . LYS A 1 97 ? -9.606 12.223 19.057 1.00 85.50 97 LYS A O 1
ATOM 770 N N . GLY A 1 98 ? -10.345 10.351 18.055 1.00 81.94 98 GLY A N 1
ATOM 771 C CA . GLY A 1 98 ? -9.056 9.768 17.764 1.00 81.94 98 GLY A CA 1
ATOM 772 C C . GLY A 1 98 ? -8.215 10.601 16.804 1.00 81.94 98 GLY A C 1
ATOM 773 O O . GLY A 1 98 ? -8.702 11.078 15.778 1.00 81.94 98 GLY A O 1
ATOM 774 N N . LYS A 1 99 ? -6.924 10.753 17.107 1.00 88.75 99 LYS A N 1
ATOM 775 C CA . LYS A 1 99 ? -5.966 11.400 16.204 1.00 88.75 99 LYS A CA 1
ATOM 776 C C . LYS A 1 99 ? -5.155 10.349 15.458 1.00 88.75 99 LYS A C 1
ATOM 778 O O . LYS A 1 99 ? -4.673 9.392 16.049 1.00 88.75 99 LYS A O 1
ATOM 783 N N . PHE A 1 100 ? -4.980 10.579 14.163 1.00 94.31 100 PHE A N 1
ATOM 784 C CA . PHE A 1 100 ? -4.081 9.801 13.320 1.00 94.31 100 PHE A CA 1
ATOM 785 C C . PHE A 1 100 ? -2.668 10.363 13.464 1.00 94.31 100 PHE A C 1
ATOM 787 O O . PHE A 1 100 ? -2.481 11.576 13.319 1.00 94.31 100 PHE A O 1
ATOM 794 N N . TYR A 1 101 ? -1.688 9.501 13.711 1.00 93.38 101 TYR A N 1
ATOM 795 C CA . TYR A 1 101 ? -0.289 9.886 13.872 1.00 93.38 101 TYR A CA 1
ATOM 796 C C . TYR A 1 101 ? 0.591 9.119 12.890 1.00 93.38 101 TYR A C 1
ATOM 798 O O . TYR A 1 101 ? 0.428 7.913 12.724 1.00 93.38 101 TYR A O 1
ATOM 806 N N . ARG A 1 102 ? 1.528 9.815 12.241 1.00 94.19 102 ARG A N 1
ATOM 807 C CA . ARG A 1 102 ? 2.560 9.165 11.429 1.00 94.19 102 ARG A CA 1
ATOM 808 C C . ARG A 1 102 ? 3.848 9.093 12.232 1.00 94.19 102 ARG A C 1
ATOM 810 O O . ARG A 1 102 ? 4.317 10.125 12.705 1.00 94.19 102 ARG A O 1
ATOM 817 N N . ARG A 1 103 ? 4.423 7.899 12.312 1.00 94.62 103 ARG A N 1
ATOM 818 C CA . ARG A 1 103 ? 5.739 7.641 12.891 1.00 94.62 103 ARG A CA 1
ATOM 819 C C . ARG A 1 103 ? 6.668 7.111 11.804 1.00 94.62 103 ARG A C 1
ATOM 821 O O . ARG A 1 103 ? 6.224 6.383 10.923 1.00 94.62 103 ARG A O 1
ATOM 828 N N . GLN A 1 104 ? 7.939 7.482 11.871 1.00 95.00 104 GLN A N 1
ATOM 829 C CA . GLN A 1 104 ? 8.998 6.829 11.113 1.00 95.00 104 GLN A CA 1
ATOM 830 C C . GLN A 1 104 ? 10.027 6.323 12.115 1.00 95.00 104 GLN A C 1
ATOM 832 O O . GLN A 1 104 ? 10.418 7.061 13.020 1.00 95.00 104 GLN A O 1
ATOM 837 N N . THR A 1 105 ? 10.440 5.075 11.963 1.00 92.94 105 THR A N 1
ATOM 838 C CA . THR A 1 105 ? 11.530 4.470 12.724 1.00 92.94 105 THR A CA 1
ATOM 839 C C . THR A 1 105 ? 12.673 4.130 11.781 1.00 92.94 105 THR A C 1
ATOM 841 O O . THR A 1 105 ? 12.464 3.880 10.589 1.00 92.94 105 THR A O 1
ATOM 844 N N . GLU A 1 106 ? 13.892 4.166 12.309 1.00 90.69 106 GLU A N 1
ATOM 845 C CA . GLU A 1 106 ? 15.101 3.808 11.576 1.00 90.69 106 GLU A CA 1
ATOM 846 C C . GLU A 1 106 ? 15.829 2.698 12.331 1.00 90.69 106 GLU A C 1
ATOM 848 O O . GLU A 1 106 ? 15.913 2.727 13.558 1.00 90.69 106 GLU A O 1
ATOM 853 N N . SER A 1 107 ? 16.315 1.701 11.602 1.00 84.69 107 SER A N 1
ATOM 854 C CA . SER A 1 107 ? 17.098 0.592 12.140 1.00 84.69 107 SER A CA 1
ATOM 855 C C . SER A 1 107 ? 18.212 0.268 11.162 1.00 84.69 107 SER A C 1
ATOM 857 O O . SER A 1 107 ? 17.958 0.201 9.964 1.00 84.69 107 SER A O 1
ATOM 859 N N . LEU A 1 108 ? 19.423 0.049 11.677 1.00 83.25 108 LEU A N 1
ATOM 860 C CA . LEU A 1 108 ? 20.566 -0.413 10.884 1.00 83.25 108 LEU A CA 1
ATOM 861 C C . LEU A 1 108 ? 20.496 -1.913 10.571 1.00 83.25 108 LEU A C 1
ATOM 863 O O . LEU A 1 108 ? 21.264 -2.384 9.743 1.00 83.25 108 LEU A O 1
ATOM 867 N N . ASN A 1 109 ? 19.596 -2.658 11.224 1.00 79.06 109 ASN A N 1
ATOM 868 C CA . ASN A 1 109 ? 19.383 -4.064 10.908 1.00 79.06 109 ASN A CA 1
ATOM 869 C C . ASN A 1 109 ? 18.578 -4.186 9.606 1.00 79.06 109 ASN A C 1
ATOM 871 O O . ASN A 1 109 ? 17.375 -3.902 9.582 1.00 79.06 109 ASN A O 1
ATOM 875 N N . ASP A 1 110 ? 19.256 -4.617 8.547 1.00 77.56 110 ASP A N 1
ATOM 876 C CA . ASP A 1 110 ? 18.704 -4.856 7.220 1.00 77.56 110 ASP A CA 1
ATOM 877 C C . ASP A 1 110 ? 18.745 -6.335 6.807 1.00 77.56 110 ASP A C 1
ATOM 879 O O . ASP A 1 110 ? 18.461 -6.638 5.651 1.00 77.56 110 ASP A O 1
ATOM 883 N N . GLU A 1 111 ? 18.998 -7.256 7.748 1.00 81.81 111 GLU A N 1
ATOM 884 C CA . GLU A 1 111 ? 19.081 -8.708 7.507 1.00 81.81 111 GLU A CA 1
ATOM 885 C C . GLU A 1 111 ? 17.878 -9.231 6.709 1.00 81.81 111 GLU A C 1
ATOM 887 O O . GLU A 1 111 ? 18.015 -10.059 5.809 1.00 81.81 111 GLU A O 1
ATOM 892 N N . HIS A 1 112 ? 16.695 -8.685 6.995 1.00 79.00 112 HIS A N 1
ATOM 893 C CA . HIS A 1 112 ? 15.452 -9.029 6.311 1.00 79.00 112 HIS A CA 1
ATOM 894 C C . HIS A 1 112 ? 15.011 -7.977 5.288 1.00 79.00 112 HIS A C 1
ATOM 896 O O . HIS A 1 112 ? 14.104 -8.225 4.508 1.00 79.00 112 HIS A O 1
ATOM 902 N N . THR A 1 113 ? 15.629 -6.800 5.230 1.00 78.25 113 THR A N 1
ATOM 903 C CA . THR A 1 113 ? 15.273 -5.782 4.232 1.00 78.25 113 THR A CA 1
ATOM 904 C C . THR A 1 113 ? 16.517 -5.054 3.700 1.00 78.25 113 THR A C 1
ATOM 906 O O . THR A 1 113 ? 16.688 -3.866 3.994 1.00 78.25 113 THR A O 1
ATOM 909 N N . PRO A 1 114 ? 17.375 -5.723 2.903 1.00 79.50 114 PRO A N 1
ATOM 910 C CA . PRO A 1 114 ? 18.693 -5.199 2.547 1.00 79.50 114 PRO A CA 1
ATOM 911 C C . PRO A 1 114 ? 18.645 -3.798 1.932 1.00 79.50 114 PRO A C 1
ATOM 913 O O . PRO A 1 114 ? 17.907 -3.548 0.974 1.00 79.50 114 PRO A O 1
ATOM 916 N N . GLY A 1 115 ? 19.439 -2.880 2.487 1.00 81.69 115 GLY A N 1
ATOM 917 C CA . GLY A 1 115 ? 19.543 -1.497 2.016 1.00 81.69 115 GLY A CA 1
ATOM 918 C C . GLY A 1 115 ? 18.339 -0.593 2.318 1.00 81.69 115 GLY A C 1
ATOM 919 O O . GLY A 1 115 ? 18.278 0.521 1.792 1.00 81.69 115 GLY A O 1
ATOM 920 N N . ILE A 1 116 ? 17.384 -1.022 3.157 1.00 87.06 116 ILE A N 1
ATOM 921 C CA . ILE A 1 116 ? 16.211 -0.218 3.542 1.00 87.06 116 ILE A CA 1
ATOM 922 C C . ILE A 1 116 ? 16.117 -0.075 5.060 1.00 87.06 116 ILE A C 1
ATOM 924 O O . ILE A 1 116 ? 15.542 -0.896 5.771 1.00 87.06 116 ILE A O 1
ATOM 928 N N . PHE A 1 117 ? 16.591 1.064 5.550 1.00 88.38 117 PHE A N 1
ATOM 929 C CA . PHE A 1 117 ? 16.720 1.308 6.988 1.00 88.38 117 PHE A CA 1
ATOM 930 C C . PHE A 1 117 ? 15.502 1.985 7.627 1.00 88.38 117 PHE A C 1
ATOM 932 O O . PHE A 1 117 ? 15.445 2.122 8.842 1.00 88.38 117 PHE A O 1
ATOM 939 N N . LYS A 1 118 ? 14.511 2.412 6.833 1.00 92.94 118 LYS A N 1
ATOM 940 C CA . LYS A 1 118 ? 13.353 3.190 7.308 1.00 92.94 118 LYS A CA 1
ATOM 941 C C . LYS A 1 118 ? 12.080 2.357 7.326 1.00 92.94 118 LYS A C 1
ATOM 943 O O . LYS A 1 118 ? 11.804 1.637 6.369 1.00 92.94 118 LYS A O 1
ATOM 948 N N . THR A 1 119 ? 11.269 2.514 8.362 1.00 94.75 119 THR A N 1
ATOM 949 C CA . THR A 1 119 ? 9.909 1.969 8.455 1.00 94.75 119 THR A CA 1
ATOM 950 C C . THR A 1 119 ? 8.948 3.102 8.764 1.00 94.75 119 THR A C 1
ATOM 952 O O . THR A 1 119 ? 9.186 3.891 9.673 1.00 94.75 119 THR A O 1
ATOM 955 N N . ASN A 1 120 ? 7.867 3.201 7.999 1.00 96.19 120 ASN A N 1
ATOM 956 C CA . ASN A 1 120 ? 6.802 4.162 8.238 1.00 96.19 120 ASN A CA 1
ATOM 957 C C . ASN A 1 120 ? 5.601 3.458 8.852 1.00 96.19 120 ASN A C 1
ATOM 959 O O . ASN A 1 120 ? 5.232 2.367 8.427 1.00 96.19 120 ASN A O 1
ATOM 963 N N . GLU A 1 121 ? 4.957 4.128 9.795 1.00 96.56 121 GLU A N 1
ATOM 964 C CA . GLU A 1 121 ? 3.737 3.669 10.436 1.00 96.56 121 GLU A CA 1
ATOM 965 C C . GLU A 1 121 ? 2.699 4.788 10.447 1.00 96.56 121 GLU A C 1
ATOM 967 O O . GLU A 1 121 ? 2.996 5.961 10.699 1.00 96.56 121 GLU A O 1
ATOM 972 N N . LEU A 1 122 ? 1.450 4.411 10.217 1.00 96.75 122 LEU A N 1
ATOM 973 C CA . LEU A 1 122 ? 0.282 5.236 10.455 1.00 96.75 122 LEU A CA 1
ATOM 974 C C . LEU A 1 122 ? -0.524 4.607 11.586 1.00 96.75 122 LEU A C 1
ATOM 976 O O . LEU A 1 122 ? -1.146 3.568 11.394 1.00 96.75 122 LEU A O 1
ATOM 980 N N . LEU A 1 123 ? -0.520 5.263 12.740 1.00 95.38 123 LEU A N 1
ATOM 981 C CA . LEU A 1 123 ? -1.221 4.860 13.953 1.00 95.38 123 LEU A CA 1
ATOM 982 C C . LEU A 1 123 ? -2.582 5.556 14.015 1.00 95.38 123 LEU A C 1
ATOM 984 O O . LEU A 1 123 ? -2.680 6.765 13.776 1.00 95.38 123 LEU A O 1
ATOM 988 N N . PHE A 1 124 ? -3.627 4.812 14.360 1.00 93.94 124 PHE A N 1
ATOM 989 C CA . PHE A 1 124 ? -4.969 5.349 14.554 1.00 93.94 124 PHE A CA 1
ATOM 990 C C . PHE A 1 124 ? -5.702 4.592 15.668 1.00 93.94 124 PHE A C 1
ATOM 992 O O . PHE A 1 124 ? -5.681 3.363 15.710 1.00 93.94 124 PHE A O 1
ATOM 999 N N . PRO A 1 125 ? -6.353 5.302 16.601 1.00 89.44 125 PRO A N 1
ATOM 1000 C CA . PRO A 1 125 ? -6.960 4.663 17.759 1.00 89.44 125 PRO A CA 1
ATOM 1001 C C . PRO A 1 125 ? -8.260 3.962 17.365 1.00 89.44 125 PRO A C 1
ATOM 1003 O O . PRO A 1 125 ? -9.055 4.517 16.614 1.00 89.44 125 PRO A O 1
ATOM 1006 N N . GLY A 1 126 ? -8.525 2.776 17.893 1.00 85.38 126 GLY A N 1
ATOM 1007 C CA . GLY A 1 126 ? -9.871 2.212 17.961 1.00 85.38 126 GLY A CA 1
ATOM 1008 C C . GLY A 1 126 ? -10.588 2.665 19.235 1.00 85.38 126 GLY A C 1
ATOM 1009 O O . GLY A 1 126 ? -10.107 3.535 19.968 1.00 85.38 126 GLY A O 1
ATOM 1010 N N . ARG A 1 127 ? -11.766 2.086 19.503 1.00 80.00 127 ARG A N 1
ATOM 1011 C CA . ARG A 1 127 ? -12.476 2.317 20.778 1.00 80.00 127 ARG A CA 1
ATOM 1012 C C . ARG A 1 127 ? -11.745 1.677 21.965 1.00 80.00 127 ARG A C 1
ATOM 1014 O O . ARG A 1 127 ? -11.664 2.311 23.007 1.00 80.00 127 ARG A O 1
ATOM 1021 N N . ASN A 1 128 ? -11.196 0.474 21.771 1.00 82.56 128 ASN A N 1
ATOM 1022 C CA . ASN A 1 128 ? -10.543 -0.309 22.829 1.00 82.56 128 ASN A CA 1
ATOM 1023 C C . ASN A 1 128 ? -9.025 -0.412 22.629 1.00 82.56 128 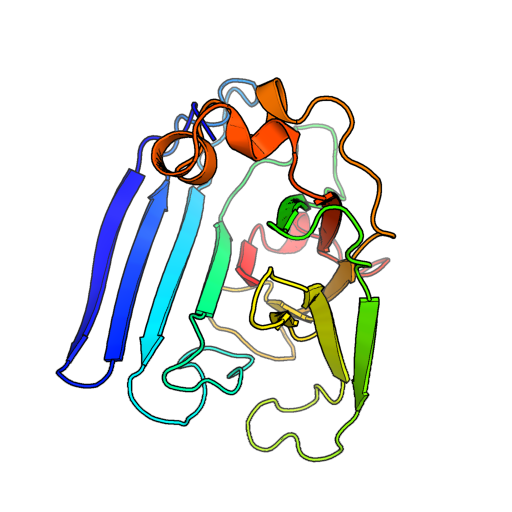ASN A C 1
ATOM 1025 O O . ASN A 1 128 ? -8.265 -0.225 23.570 1.00 82.56 128 ASN A O 1
ATOM 1029 N N . GLU A 1 129 ? -8.579 -0.667 21.396 1.00 85.19 129 GLU A N 1
ATOM 1030 C CA . GLU A 1 129 ? -7.162 -0.811 21.050 1.00 85.19 129 GLU A CA 1
ATOM 1031 C C . GLU A 1 129 ? -6.806 0.072 19.855 1.00 85.19 129 GLU A C 1
ATOM 1033 O O . GLU A 1 129 ? -7.661 0.377 19.022 1.00 85.19 129 GLU A O 1
ATOM 1038 N N . SER A 1 130 ? -5.547 0.501 19.762 1.00 90.12 130 SER A N 1
ATOM 1039 C CA . SER A 1 130 ? -5.054 1.218 18.581 1.00 90.12 130 SER A CA 1
ATOM 1040 C C . SER A 1 130 ? -4.703 0.243 17.464 1.00 90.12 130 SER A C 1
ATOM 1042 O O . SER A 1 130 ? -4.192 -0.843 17.715 1.00 90.12 130 SER A O 1
ATOM 1044 N N . ALA A 1 131 ? -4.938 0.662 16.228 1.00 93.25 131 ALA A N 1
ATOM 1045 C CA . ALA A 1 131 ? -4.543 -0.055 15.029 1.00 93.25 131 ALA A CA 1
ATOM 1046 C C . ALA A 1 131 ? -3.469 0.734 14.274 1.00 93.25 131 ALA A C 1
ATOM 1048 O O . ALA A 1 131 ? -3.246 1.928 14.516 1.00 93.25 131 ALA A O 1
ATOM 1049 N N . TYR A 1 132 ? -2.781 0.053 13.365 1.00 94.88 132 TYR A N 1
ATOM 1050 C CA . TYR A 1 132 ? -1.741 0.667 12.561 1.00 94.88 132 TYR A CA 1
ATOM 1051 C C . TYR A 1 132 ? -1.675 0.080 11.155 1.00 94.88 132 TYR A C 1
ATOM 1053 O O . TYR A 1 132 ? -2.141 -1.027 10.897 1.00 94.88 132 TYR A O 1
ATOM 1061 N N . ILE A 1 133 ? -1.072 0.846 10.252 1.00 96.12 133 ILE A N 1
ATOM 1062 C CA . ILE A 1 133 ? -0.581 0.377 8.955 1.00 96.12 133 ILE A CA 1
ATOM 1063 C C . ILE A 1 133 ? 0.912 0.674 8.928 1.00 96.12 133 ILE A C 1
ATOM 1065 O O . ILE A 1 133 ? 1.304 1.805 9.213 1.00 96.12 133 ILE A O 1
ATOM 1069 N N . GLN A 1 134 ? 1.730 -0.314 8.581 1.00 95.81 134 GLN A N 1
ATOM 1070 C CA . GLN A 1 134 ? 3.181 -0.181 8.490 1.00 95.81 134 GLN A CA 1
ATOM 1071 C C . GLN A 1 134 ? 3.652 -0.493 7.069 1.00 95.81 134 GLN A C 1
ATOM 1073 O O . GLN A 1 134 ? 3.142 -1.417 6.445 1.00 95.81 134 GLN A O 1
ATOM 1078 N N . TRP A 1 135 ? 4.629 0.259 6.563 1.00 95.81 135 TRP A N 1
ATOM 1079 C CA . TRP A 1 135 ? 5.243 0.012 5.259 1.00 95.81 135 TRP A CA 1
ATOM 1080 C C . TRP A 1 135 ? 6.699 0.482 5.216 1.00 95.81 135 TRP A C 1
ATOM 1082 O O . TRP A 1 135 ? 7.121 1.371 5.962 1.00 95.81 135 TRP A O 1
ATOM 1092 N N . ARG A 1 136 ? 7.477 -0.081 4.291 1.00 95.06 136 ARG A N 1
ATOM 1093 C CA . ARG A 1 136 ? 8.800 0.445 3.930 1.00 95.06 136 ARG A CA 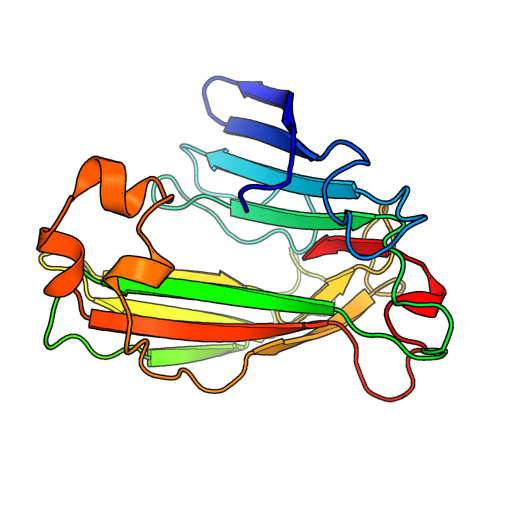1
ATOM 1094 C C . ARG A 1 136 ? 8.654 1.497 2.825 1.00 95.06 136 ARG A C 1
ATOM 1096 O O . ARG A 1 136 ? 7.770 1.352 1.980 1.00 95.06 136 ARG A O 1
ATOM 1103 N N . PRO A 1 137 ? 9.486 2.556 2.793 1.00 95.12 137 PRO A N 1
ATOM 1104 C CA . PRO A 1 137 ? 9.409 3.593 1.771 1.00 95.12 137 PRO A CA 1
ATOM 1105 C C . PRO A 1 137 ? 10.049 3.150 0.437 1.00 95.12 137 PRO A C 1
ATOM 1107 O O . PRO A 1 137 ? 10.883 3.855 -0.125 1.00 95.12 137 PRO A O 1
ATOM 1110 N N . ILE A 1 138 ? 9.618 2.004 -0.091 1.00 95.44 138 ILE A N 1
ATOM 1111 C CA . ILE A 1 138 ? 10.081 1.418 -1.350 1.00 95.44 138 ILE A CA 1
ATOM 1112 C C . ILE A 1 138 ? 8.901 0.885 -2.160 1.00 95.44 138 ILE A C 1
ATOM 1114 O O . ILE A 1 138 ? 7.910 0.453 -1.584 1.00 95.44 138 ILE A O 1
ATOM 1118 N N . VAL A 1 139 ? 9.026 0.875 -3.481 1.00 96.75 139 VAL A N 1
ATOM 1119 C CA . VAL A 1 139 ? 8.170 0.129 -4.410 1.00 96.75 139 VAL A CA 1
ATOM 1120 C C . VAL A 1 139 ? 9.066 -0.550 -5.446 1.00 96.75 139 VAL A C 1
ATOM 1122 O O . VAL A 1 139 ? 10.029 0.049 -5.927 1.00 96.75 139 VAL A O 1
ATOM 1125 N N . TYR A 1 140 ? 8.783 -1.805 -5.777 1.00 96.69 140 TYR A N 1
ATOM 1126 C CA . TYR A 1 140 ? 9.585 -2.583 -6.722 1.00 96.69 140 TYR A CA 1
ATOM 1127 C C . TYR A 1 140 ? 9.070 -2.407 -8.141 1.00 96.69 140 TYR A C 1
ATOM 1129 O O . TYR A 1 140 ? 7.871 -2.498 -8.380 1.00 96.69 140 TYR A O 1
ATOM 1137 N N . THR A 1 141 ? 9.972 -2.188 -9.091 1.00 96.69 141 THR A N 1
ATOM 1138 C CA . THR A 1 141 ? 9.634 -1.877 -10.485 1.00 96.69 141 THR A CA 1
ATOM 1139 C C . THR A 1 141 ? 9.646 -3.103 -11.398 1.00 96.69 141 THR A C 1
ATOM 1141 O O . THR A 1 141 ? 9.383 -2.976 -12.592 1.00 96.69 141 THR A O 1
ATOM 1144 N N . LYS A 1 142 ? 9.911 -4.298 -10.849 1.00 95.69 142 LYS A N 1
ATOM 1145 C CA . LYS A 1 142 ? 9.817 -5.602 -11.526 1.00 95.69 142 LYS A CA 1
ATOM 1146 C C . LYS A 1 142 ? 9.182 -6.658 -10.619 1.00 95.69 142 LYS A C 1
ATOM 1148 O O . LYS A 1 142 ? 9.227 -6.545 -9.395 1.00 95.69 142 LYS A O 1
ATOM 1153 N N . ALA A 1 143 ? 8.637 -7.712 -11.232 1.00 93.44 143 ALA A N 1
ATOM 1154 C CA . ALA A 1 143 ? 8.033 -8.840 -10.518 1.00 93.44 143 ALA A CA 1
ATOM 1155 C C . ALA A 1 143 ? 9.039 -9.584 -9.625 1.00 93.44 143 ALA A C 1
ATOM 1157 O O . ALA A 1 143 ? 8.735 -9.898 -8.474 1.00 93.44 143 ALA A O 1
ATOM 1158 N N . HIS A 1 144 ? 10.257 -9.809 -10.129 1.00 93.50 144 HIS A N 1
ATOM 1159 C CA . HIS A 1 144 ? 11.377 -10.235 -9.297 1.00 93.50 144 HIS A CA 1
ATOM 1160 C C . HIS A 1 144 ? 11.902 -9.025 -8.519 1.00 93.50 144 HIS A C 1
ATOM 1162 O O . HIS A 1 144 ? 12.559 -8.147 -9.082 1.00 93.50 144 HIS A O 1
ATOM 1168 N N . ARG A 1 145 ? 11.569 -8.963 -7.230 1.00 92.44 145 ARG A N 1
ATOM 1169 C CA . ARG A 1 145 ? 11.894 -7.826 -6.366 1.00 92.44 145 ARG A CA 1
ATOM 1170 C C . ARG A 1 145 ? 13.379 -7.826 -6.035 1.00 92.44 145 ARG A C 1
ATOM 1172 O O . ARG A 1 145 ? 13.932 -8.839 -5.622 1.00 92.44 145 ARG A O 1
ATOM 1179 N N . GLY A 1 146 ? 14.009 -6.671 -6.179 1.00 91.50 146 GLY A N 1
ATOM 1180 C CA . GLY A 1 146 ? 15.395 -6.448 -5.796 1.00 91.50 146 GLY A CA 1
ATOM 1181 C C . GLY A 1 146 ? 15.651 -4.962 -5.610 1.00 91.50 146 GLY A C 1
ATOM 1182 O O . GLY A 1 146 ? 14.924 -4.133 -6.153 1.00 91.50 146 GLY A O 1
ATOM 1183 N N . LEU A 1 147 ? 16.684 -4.611 -4.843 1.00 88.31 147 LEU A N 1
ATOM 1184 C CA . LEU A 1 147 ? 16.988 -3.210 -4.543 1.00 88.31 147 LEU A CA 1
ATOM 1185 C C . LEU A 1 147 ? 17.327 -2.405 -5.810 1.00 88.31 147 LEU A C 1
ATOM 1187 O O . LEU A 1 147 ? 16.886 -1.268 -5.952 1.00 88.31 147 LEU A O 1
ATOM 1191 N N . ALA A 1 148 ? 18.040 -3.014 -6.763 1.00 90.50 148 ALA A N 1
ATOM 1192 C CA . ALA A 1 148 ? 18.350 -2.398 -8.057 1.00 90.50 148 ALA A CA 1
ATOM 1193 C C . ALA A 1 148 ? 17.100 -2.142 -8.923 1.00 90.50 148 ALA A C 1
ATOM 1195 O O . ALA A 1 148 ? 17.099 -1.247 -9.765 1.00 90.50 148 ALA A O 1
ATOM 1196 N N . ASP A 1 149 ? 16.032 -2.904 -8.686 1.00 92.94 149 ASP A N 1
ATOM 1197 C CA . ASP A 1 149 ? 14.756 -2.833 -9.395 1.00 92.94 149 ASP A CA 1
ATOM 1198 C C . ASP A 1 149 ? 13.684 -2.222 -8.487 1.00 92.94 149 ASP A C 1
ATOM 1200 O O . ASP A 1 149 ? 12.596 -2.771 -8.292 1.00 92.94 149 ASP A O 1
ATOM 1204 N N . SER A 1 150 ? 14.011 -1.081 -7.882 1.00 94.50 150 SER A N 1
ATOM 1205 C CA . SER A 1 150 ? 13.132 -0.389 -6.948 1.00 94.50 150 SER A CA 1
ATOM 1206 C C . SER A 1 150 ? 13.211 1.127 -7.066 1.00 94.50 150 SER A C 1
ATOM 1208 O O . SER A 1 150 ? 14.128 1.684 -7.671 1.00 94.50 150 SER A O 1
ATOM 1210 N N . THR A 1 151 ? 12.213 1.801 -6.507 1.00 95.31 151 THR A N 1
ATOM 1211 C CA . THR A 1 151 ? 12.165 3.255 -6.394 1.00 95.31 151 THR A CA 1
ATOM 1212 C C . THR A 1 151 ? 11.439 3.678 -5.116 1.00 95.31 151 THR A C 1
ATOM 1214 O O . THR A 1 151 ? 10.942 2.849 -4.352 1.00 95.31 151 THR A O 1
ATOM 1217 N N . GLY A 1 152 ? 11.409 4.981 -4.850 1.00 94.69 152 GLY A N 1
ATOM 1218 C CA . GLY A 1 152 ? 10.794 5.555 -3.664 1.00 94.69 152 GLY A CA 1
ATOM 1219 C C . GLY A 1 152 ? 9.266 5.542 -3.700 1.00 94.69 152 GLY A C 1
ATOM 1220 O O . GLY A 1 152 ? 8.628 5.595 -4.756 1.00 94.69 152 GLY A O 1
ATOM 1221 N N . VAL A 1 153 ? 8.681 5.542 -2.505 1.00 95.81 153 VAL A N 1
ATOM 1222 C CA . VAL A 1 153 ? 7.259 5.809 -2.274 1.00 95.81 153 VAL A CA 1
ATOM 1223 C C . VAL A 1 153 ? 7.116 6.962 -1.293 1.00 95.81 153 VAL A C 1
ATOM 1225 O O . VAL A 1 153 ? 7.826 7.040 -0.289 1.00 95.81 153 VAL A O 1
ATOM 1228 N N . GLU A 1 154 ? 6.158 7.842 -1.559 1.00 94.75 154 GLU A N 1
ATOM 1229 C CA . GLU A 1 154 ? 5.795 8.918 -0.644 1.00 94.75 154 GLU A CA 1
ATOM 1230 C C . GLU A 1 154 ? 4.323 8.842 -0.267 1.00 94.75 154 GLU A C 1
ATOM 1232 O O . GLU A 1 154 ? 3.466 8.553 -1.098 1.00 94.75 154 GLU A O 1
ATOM 1237 N N . MET A 1 155 ? 4.016 9.141 0.995 1.00 96.00 155 MET A N 1
ATOM 1238 C CA . MET A 1 155 ? 2.639 9.271 1.457 1.00 96.00 155 MET A CA 1
ATOM 1239 C C . MET A 1 155 ? 2.324 10.737 1.776 1.00 96.00 155 MET A C 1
ATOM 1241 O O . MET A 1 155 ? 2.992 11.361 2.604 1.00 96.00 155 MET A O 1
ATOM 1245 N N . SER A 1 156 ? 1.251 11.275 1.198 1.00 96.31 156 SER A N 1
ATOM 1246 C CA . SER A 1 156 ? 0.787 12.649 1.424 1.00 96.31 156 SER A CA 1
ATOM 1247 C C . SER A 1 156 ? 0.437 12.921 2.888 1.00 96.31 156 SER A C 1
ATOM 1249 O O . SER A 1 156 ? 0.220 12.001 3.676 1.00 96.31 156 SER A O 1
ATOM 1251 N N . ARG A 1 157 ? 0.270 14.194 3.266 1.00 95.69 157 ARG A N 1
ATOM 1252 C CA . ARG A 1 157 ? -0.389 14.534 4.539 1.00 95.69 157 ARG A CA 1
ATOM 1253 C C . ARG A 1 157 ? -1.827 14.002 4.549 1.00 95.69 157 ARG A C 1
ATOM 1255 O O . ARG A 1 157 ? -2.501 14.029 3.519 1.00 95.69 157 ARG A O 1
ATOM 1262 N N . GLY A 1 158 ? -2.278 13.535 5.712 1.00 94.12 158 GLY A N 1
ATOM 1263 C CA . GLY A 1 158 ? -3.625 12.993 5.886 1.00 94.12 158 GLY A CA 1
ATOM 1264 C C . GLY A 1 158 ? -4.673 14.091 5.894 1.00 94.12 158 GLY A C 1
ATOM 1265 O O . GLY A 1 158 ? -4.574 15.023 6.694 1.00 94.12 158 GLY A O 1
ATOM 1266 N N . ARG A 1 159 ? -5.690 13.959 5.047 1.00 95.12 159 ARG A N 1
ATOM 1267 C CA . ARG A 1 159 ? -6.789 14.921 4.922 1.00 95.12 159 ARG A CA 1
ATOM 1268 C C . ARG A 1 159 ? -8.078 14.325 5.467 1.00 95.12 159 ARG A C 1
ATOM 1270 O O . ARG A 1 159 ? -8.289 13.119 5.367 1.00 95.12 159 ARG A O 1
ATOM 1277 N N . THR A 1 160 ? -8.932 15.165 6.040 1.00 92.75 160 THR A N 1
ATOM 1278 C CA . THR A 1 160 ? -10.251 14.734 6.514 1.00 92.75 160 THR A CA 1
ATOM 1279 C C . THR A 1 160 ? -11.117 14.328 5.328 1.00 92.75 160 THR A C 1
ATOM 1281 O O . THR A 1 160 ? -11.191 15.042 4.327 1.00 92.75 160 THR A O 1
ATOM 1284 N N . LEU A 1 161 ? -11.769 13.176 5.447 1.00 92.44 161 LEU A N 1
ATOM 1285 C CA . LEU A 1 161 ? -12.759 12.712 4.483 1.00 92.44 161 LEU A CA 1
ATOM 1286 C C . LEU A 1 161 ? -14.125 13.300 4.860 1.00 92.44 161 LEU A C 1
ATOM 1288 O O . LEU A 1 161 ? -14.656 12.973 5.918 1.00 92.44 161 LEU A O 1
ATOM 1292 N N . THR A 1 162 ? -14.649 14.207 4.036 1.00 88.25 162 THR A N 1
ATOM 1293 C CA . THR A 1 162 ? -15.887 14.950 4.326 1.00 88.25 162 THR A CA 1
ATOM 1294 C C . THR A 1 162 ? -17.140 14.137 4.005 1.00 88.25 162 THR A C 1
ATOM 1296 O O . THR A 1 162 ? -18.018 14.010 4.850 1.00 88.25 162 THR A O 1
ATOM 1299 N N . ASP A 1 163 ? -17.200 13.526 2.822 1.00 90.62 163 ASP A N 1
ATOM 1300 C CA . ASP A 1 163 ? -18.324 12.688 2.390 1.00 90.62 163 ASP A CA 1
ATOM 1301 C C . ASP A 1 163 ? -18.048 11.204 2.688 1.00 90.62 163 ASP A C 1
ATOM 1303 O O . ASP A 1 163 ? -17.632 10.424 1.824 1.00 90.62 163 ASP A O 1
ATOM 1307 N N . LYS A 1 164 ? -18.211 10.829 3.963 1.00 91.75 164 LYS A N 1
ATOM 1308 C CA . LYS A 1 164 ? -17.936 9.470 4.461 1.00 91.75 164 LYS A CA 1
ATOM 1309 C C . LYS A 1 164 ? -18.879 8.441 3.845 1.00 91.75 164 LYS A C 1
ATOM 1311 O O . LYS A 1 164 ? -18.429 7.376 3.427 1.00 91.75 164 LYS A O 1
ATOM 1316 N N . LYS A 1 165 ? -20.169 8.780 3.752 1.00 87.81 165 LYS A N 1
ATOM 1317 C CA . LYS A 1 165 ? -21.203 7.903 3.201 1.00 87.81 165 LYS A CA 1
ATOM 1318 C C . LYS A 1 165 ? -20.859 7.510 1.773 1.00 87.81 165 LYS A C 1
ATOM 1320 O O . LYS A 1 165 ? -20.766 6.323 1.488 1.00 87.81 165 LYS A O 1
ATOM 1325 N N . LYS A 1 166 ? -20.573 8.478 0.897 1.00 90.44 166 LYS A N 1
ATOM 1326 C CA . LYS A 1 166 ? -20.175 8.189 -0.486 1.00 90.44 166 LYS A CA 1
ATOM 1327 C C . LYS A 1 166 ? -18.861 7.421 -0.568 1.00 90.44 166 LYS A C 1
ATOM 1329 O O . LYS A 1 166 ? -18.710 6.559 -1.422 1.00 90.44 166 LYS A O 1
ATOM 1334 N N . ALA A 1 167 ? -17.897 7.737 0.292 1.00 91.31 167 ALA A N 1
ATOM 1335 C CA . ALA A 1 167 ? -16.576 7.125 0.226 1.00 91.31 167 ALA A CA 1
ATOM 1336 C C . ALA A 1 167 ? -16.540 5.652 0.660 1.00 91.31 167 ALA A C 1
ATOM 1338 O O . ALA A 1 167 ? -15.641 4.933 0.217 1.00 91.31 167 ALA A O 1
ATOM 1339 N N . PHE A 1 168 ? -17.473 5.221 1.515 1.00 92.44 168 PHE A N 1
ATOM 1340 C CA . PHE A 1 168 ? -17.513 3.861 2.059 1.00 92.44 168 PHE A CA 1
ATOM 1341 C C . PHE A 1 168 ? -18.731 3.040 1.638 1.00 92.44 168 PHE A C 1
ATOM 1343 O O . PHE A 1 168 ? -18.728 1.847 1.924 1.00 92.44 168 PHE A O 1
ATOM 1350 N N . ARG A 1 169 ? -19.728 3.630 0.966 1.00 90.94 169 ARG A N 1
ATOM 1351 C CA . ARG A 1 169 ? -20.999 2.985 0.590 1.00 90.94 169 ARG A CA 1
ATOM 1352 C C . ARG A 1 169 ? -20.838 1.549 0.086 1.00 90.94 169 ARG A C 1
ATOM 1354 O O . ARG A 1 169 ? -21.511 0.657 0.587 1.00 90.94 169 ARG A O 1
ATOM 1361 N N . ASP A 1 170 ? -19.902 1.342 -0.835 1.00 88.31 170 ASP A N 1
ATOM 1362 C CA . ASP A 1 170 ? -19.713 0.070 -1.546 1.00 88.31 170 ASP A CA 1
ATOM 1363 C C . ASP A 1 170 ? -18.518 -0.729 -0.988 1.00 88.31 170 ASP A C 1
ATOM 1365 O O . ASP A 1 170 ? -17.871 -1.510 -1.683 1.00 88.31 170 ASP A O 1
ATOM 1369 N N . SER A 1 171 ? -18.168 -0.490 0.280 1.00 91.12 171 SER A N 1
ATOM 1370 C CA . SER A 1 171 ? -17.081 -1.174 0.984 1.00 91.12 171 SER A CA 1
ATOM 1371 C C . SER A 1 171 ? -17.612 -2.148 2.033 1.00 91.12 171 SER A C 1
ATOM 1373 O O . SER A 1 171 ? -18.661 -1.925 2.639 1.00 91.12 171 SER A O 1
ATOM 1375 N N . SER A 1 172 ? -16.822 -3.177 2.348 1.00 92.00 172 SER A N 1
ATOM 1376 C CA . SER A 1 172 ? -17.127 -4.101 3.447 1.00 92.00 172 SER A CA 1
ATOM 1377 C C . SER A 1 172 ? -17.269 -3.390 4.797 1.00 92.00 172 SER A C 1
ATOM 1379 O O . SER A 1 172 ? -17.985 -3.870 5.667 1.00 92.00 172 SER A O 1
ATOM 1381 N N . LEU A 1 173 ? -16.640 -2.219 4.975 1.00 93.06 173 LEU A N 1
ATOM 1382 C CA . LEU A 1 173 ? -16.819 -1.405 6.177 1.00 93.06 173 LEU A CA 1
ATOM 1383 C C . LEU A 1 173 ? -18.281 -0.959 6.335 1.00 93.06 173 LEU A C 1
ATOM 1385 O O . LEU A 1 173 ? -18.839 -1.076 7.421 1.00 93.06 173 LEU A O 1
ATOM 1389 N N . TYR A 1 174 ? -18.917 -0.486 5.261 1.00 94.06 174 TYR A N 1
ATOM 1390 C CA . TYR A 1 174 ? -20.327 -0.096 5.304 1.00 94.06 174 TYR A CA 1
ATOM 1391 C C . TYR A 1 174 ? -21.250 -1.312 5.411 1.00 94.06 174 TYR A C 1
ATOM 1393 O O . TYR A 1 174 ? -22.253 -1.243 6.110 1.00 94.06 174 TYR A O 1
ATOM 1401 N N . ALA A 1 175 ? -20.885 -2.451 4.814 1.00 94.56 175 ALA A N 1
ATOM 1402 C CA . ALA A 1 175 ? -21.633 -3.697 5.000 1.00 94.56 175 ALA A CA 1
ATOM 1403 C C . ALA A 1 175 ? -21.645 -4.170 6.469 1.00 94.56 175 ALA A C 1
ATOM 1405 O O . ALA A 1 175 ? -22.650 -4.701 6.930 1.00 94.56 175 ALA A O 1
ATOM 1406 N N . LEU A 1 176 ? -20.547 -3.958 7.207 1.00 94.19 176 LEU A N 1
ATOM 1407 C CA . LEU A 1 176 ? -20.419 -4.367 8.610 1.00 94.19 176 LEU A CA 1
ATOM 1408 C C . LEU A 1 176 ? -21.021 -3.362 9.603 1.00 94.19 176 LEU A C 1
ATOM 1410 O O . LEU A 1 176 ? -21.602 -3.774 10.602 1.00 94.19 176 LEU A O 1
ATOM 1414 N N . TYR A 1 177 ? -20.872 -2.059 9.353 1.00 92.81 177 TYR A N 1
ATOM 1415 C CA . TYR A 1 177 ? -21.227 -1.004 10.318 1.00 92.81 177 TYR A CA 1
ATOM 1416 C C . TYR A 1 177 ? -22.409 -0.123 9.884 1.00 92.81 177 TYR A C 1
ATOM 1418 O O . TYR A 1 177 ? -22.916 0.678 10.671 1.00 92.81 177 TYR A O 1
ATOM 1426 N N . GLY A 1 178 ? -22.860 -0.228 8.634 1.00 93.19 178 GLY A N 1
ATOM 1427 C CA . GLY A 1 178 ? -23.951 0.573 8.088 1.00 93.19 178 GLY A CA 1
ATOM 1428 C C . GLY A 1 178 ? -23.746 2.075 8.300 1.00 93.19 178 GLY A C 1
ATOM 1429 O O . GLY A 1 178 ? -22.675 2.632 8.052 1.00 93.19 178 GLY A O 1
ATOM 1430 N N . GLN A 1 179 ? -24.787 2.743 8.797 1.00 92.12 179 GLN A N 1
ATOM 1431 C CA . GLN A 1 179 ? -24.772 4.188 9.042 1.00 92.12 179 GLN A CA 1
ATOM 1432 C C . GLN A 1 179 ? -23.792 4.623 10.146 1.00 92.12 179 GLN A C 1
ATOM 1434 O O . GLN A 1 179 ? -23.375 5.779 10.150 1.00 92.12 179 GLN A O 1
ATOM 1439 N N . GLN A 1 180 ? -23.337 3.717 11.024 1.00 92.19 180 GLN A N 1
ATOM 1440 C CA . GLN A 1 180 ? -22.383 4.055 12.095 1.00 92.19 180 GLN A CA 1
ATOM 1441 C C . GLN A 1 180 ? -21.036 4.557 11.554 1.00 92.19 180 GLN A C 1
ATOM 1443 O O . GLN A 1 180 ? -20.315 5.271 12.249 1.00 92.19 180 GLN A O 1
ATOM 1448 N N . VAL A 1 181 ? -20.700 4.245 10.296 1.00 92.00 181 VAL A N 1
ATOM 1449 C CA . VAL A 1 181 ? -19.500 4.767 9.619 1.00 92.00 181 VAL A CA 1
ATOM 1450 C C . VAL A 1 181 ? -19.478 6.302 9.590 1.00 92.00 181 VAL A C 1
ATOM 1452 O O . VAL A 1 181 ? -18.405 6.907 9.566 1.00 92.00 181 VAL A O 1
ATOM 1455 N N . GLU A 1 182 ? -20.637 6.964 9.630 1.00 91.38 182 GLU A N 1
ATOM 1456 C CA . GLU A 1 182 ? -20.714 8.428 9.653 1.00 91.38 182 GLU A CA 1
ATOM 1457 C C . GLU A 1 182 ? -20.174 9.029 10.963 1.00 91.38 182 GLU A C 1
ATOM 1459 O O . GLU A 1 182 ? -19.624 10.136 10.957 1.00 91.38 182 GLU A O 1
ATOM 1464 N N . GLU A 1 183 ? -20.209 8.271 12.060 1.00 91.75 183 GLU A N 1
ATOM 1465 C CA . GLU A 1 183 ? -19.663 8.663 13.365 1.00 91.75 183 GLU A CA 1
ATOM 1466 C C . GLU A 1 183 ? -18.143 8.463 13.455 1.00 91.75 183 GLU A C 1
ATOM 1468 O O . GLU A 1 183 ? -17.485 9.020 14.335 1.00 91.75 183 GLU A O 1
ATOM 1473 N N . PHE A 1 184 ? -17.553 7.683 12.546 1.00 92.69 184 PHE A N 1
ATOM 1474 C CA . PHE A 1 184 ? -16.137 7.326 12.610 1.00 92.69 184 PHE A CA 1
ATOM 1475 C C . PHE A 1 184 ? -15.242 8.528 12.302 1.00 92.69 184 PHE A C 1
ATOM 1477 O O . PHE A 1 184 ? -15.580 9.395 11.489 1.00 92.69 184 PHE A O 1
ATOM 1484 N N . SER A 1 185 ? -14.062 8.581 12.921 1.00 92.81 185 SER A N 1
ATOM 1485 C CA . SER A 1 185 ? -13.027 9.516 12.485 1.00 92.81 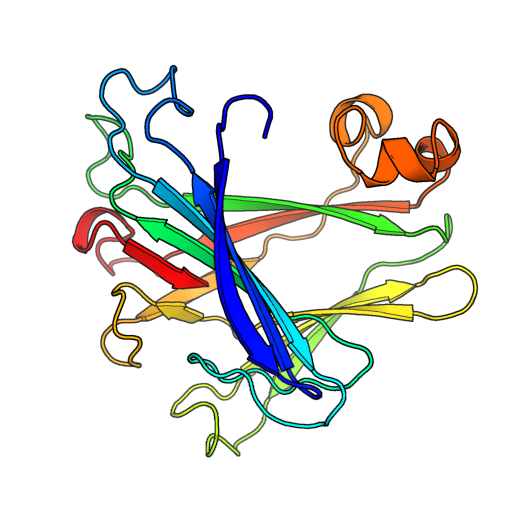185 SER A CA 1
ATOM 1486 C C . SER A 1 185 ? -12.383 8.972 11.211 1.00 92.81 185 SER A C 1
ATOM 1488 O O . SER A 1 185 ? -12.032 7.797 11.120 1.00 92.81 185 SER A O 1
ATOM 1490 N N . THR A 1 186 ? -12.274 9.806 10.180 1.00 93.94 186 THR A N 1
ATOM 1491 C CA . THR A 1 186 ? -11.883 9.342 8.843 1.00 93.94 186 THR A CA 1
ATOM 1492 C C . THR A 1 186 ? -10.828 10.241 8.232 1.00 93.94 186 THR A C 1
ATOM 1494 O O . THR A 1 186 ? -10.970 11.470 8.208 1.00 93.94 186 THR A O 1
ATOM 1497 N N . ARG A 1 187 ? -9.793 9.627 7.663 1.00 95.38 187 ARG A N 1
ATOM 1498 C CA . ARG A 1 187 ? -8.774 10.318 6.876 1.00 95.38 187 ARG A CA 1
ATOM 1499 C C . ARG A 1 187 ? -8.520 9.604 5.568 1.00 95.38 187 ARG A C 1
ATOM 1501 O O . ARG A 1 187 ? -8.689 8.394 5.470 1.00 95.38 187 ARG A O 1
ATOM 1508 N N . TYR A 1 188 ? -8.070 10.363 4.580 1.00 96.19 188 TYR A N 1
ATOM 1509 C CA . TYR A 1 188 ? -7.498 9.790 3.376 1.00 96.19 188 TYR A CA 1
ATOM 1510 C C . TYR A 1 188 ? -6.068 10.267 3.140 1.00 96.19 188 TYR A C 1
ATOM 1512 O O . TYR A 1 188 ? -5.675 11.371 3.538 1.00 96.19 188 TYR A O 1
ATOM 1520 N N . TYR A 1 189 ? -5.305 9.405 2.476 1.00 97.06 189 TYR A N 1
ATOM 1521 C CA . TYR A 1 189 ? -3.904 9.594 2.128 1.00 97.06 189 TYR A CA 1
ATOM 1522 C C . TYR A 1 189 ? -3.691 9.179 0.677 1.00 97.06 189 TYR A C 1
ATOM 1524 O O . TYR A 1 189 ? -4.320 8.230 0.211 1.00 97.06 189 TYR A O 1
ATOM 1532 N N . TYR A 1 190 ? -2.794 9.865 -0.021 1.00 97.62 190 TYR A N 1
ATOM 1533 C CA . TYR A 1 190 ? -2.263 9.387 -1.292 1.00 97.62 190 TYR A CA 1
ATOM 1534 C C . TYR A 1 190 ? -0.893 8.765 -1.057 1.00 97.62 190 TYR A C 1
ATOM 1536 O O . TYR A 1 190 ? -0.054 9.387 -0.412 1.00 97.62 190 TYR A O 1
ATOM 1544 N N . VAL A 1 191 ? -0.681 7.564 -1.578 1.00 97.12 191 VAL A N 1
ATOM 1545 C CA . VAL A 1 191 ? 0.609 6.872 -1.621 1.00 97.12 191 VAL A CA 1
ATOM 1546 C C . VAL A 1 191 ? 1.073 6.895 -3.070 1.00 97.12 191 VAL A C 1
ATOM 1548 O O . VAL A 1 191 ? 0.434 6.283 -3.917 1.00 97.12 191 VAL A O 1
ATOM 1551 N N . THR A 1 192 ? 2.117 7.655 -3.379 1.00 96.75 192 THR A N 1
ATOM 1552 C CA . THR A 1 192 ? 2.607 7.890 -4.744 1.00 96.75 192 THR A CA 1
ATOM 1553 C C . THR A 1 192 ? 3.884 7.110 -5.002 1.00 96.75 192 THR A C 1
ATOM 1555 O O . THR A 1 192 ? 4.801 7.156 -4.183 1.00 96.75 192 THR A O 1
ATOM 1558 N N . PHE A 1 193 ? 3.968 6.467 -6.164 1.00 96.75 193 PHE A N 1
ATOM 1559 C CA . PHE A 1 193 ? 5.110 5.647 -6.562 1.00 96.75 193 PHE A CA 1
ATOM 1560 C C . PHE A 1 193 ? 6.054 6.394 -7.509 1.00 96.75 193 PHE A C 1
ATOM 1562 O O . PHE A 1 193 ? 5.601 7.028 -8.469 1.00 96.75 193 PHE A O 1
ATOM 1569 N N . GLY A 1 194 ? 7.359 6.273 -7.269 1.00 94.69 194 GLY A N 1
ATOM 1570 C CA . GLY A 1 194 ? 8.415 6.810 -8.125 1.00 94.69 194 GLY A CA 1
ATOM 1571 C C . GLY A 1 194 ? 9.133 8.025 -7.541 1.00 94.69 194 GLY A C 1
ATOM 1572 O O . GLY A 1 194 ? 8.515 8.937 -6.980 1.00 94.69 194 GLY A O 1
ATOM 1573 N N . ALA A 1 195 ? 10.447 8.062 -7.743 1.00 91.81 195 ALA A N 1
ATOM 1574 C CA . ALA A 1 195 ? 11.348 9.131 -7.333 1.00 91.81 195 ALA A CA 1
ATOM 1575 C C . ALA A 1 195 ? 11.691 10.040 -8.526 1.00 91.81 195 ALA A C 1
ATOM 1577 O O . ALA A 1 195 ? 11.700 9.590 -9.669 1.00 91.81 195 ALA A O 1
ATOM 1578 N N . PRO A 1 196 ? 11.974 11.337 -8.324 1.00 89.56 196 PRO A N 1
ATOM 1579 C CA . PRO A 1 196 ? 12.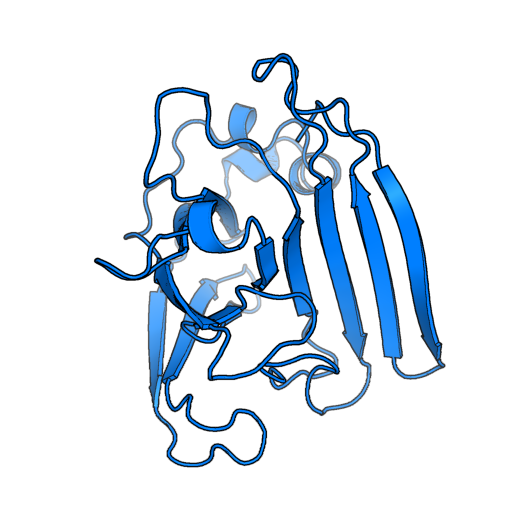311 12.229 -9.431 1.00 89.56 196 PRO A CA 1
ATOM 1580 C C . PRO A 1 196 ? 13.407 11.658 -10.352 1.00 89.56 196 PRO A C 1
ATOM 1582 O O . PRO A 1 196 ? 14.462 11.253 -9.878 1.00 89.56 196 PRO A O 1
ATOM 1585 N N . LYS A 1 197 ? 13.169 11.714 -11.673 1.00 87.31 197 LYS A N 1
ATOM 1586 C CA . LYS A 1 197 ? 14.106 11.321 -12.748 1.00 87.31 197 LYS A CA 1
ATOM 1587 C C . LYS A 1 197 ? 14.384 9.811 -12.897 1.00 87.31 197 LYS A C 1
ATOM 1589 O O . LYS A 1 197 ? 15.305 9.452 -13.621 1.00 87.31 197 LYS A O 1
ATOM 1594 N N . ASP A 1 198 ? 13.584 8.926 -12.302 1.00 90.62 198 ASP A N 1
ATOM 1595 C CA . ASP A 1 198 ? 13.752 7.463 -12.429 1.00 90.62 198 ASP A CA 1
ATOM 1596 C C . ASP A 1 198 ? 13.072 6.836 -13.671 1.00 90.62 198 ASP A C 1
ATOM 1598 O O . ASP A 1 198 ? 13.243 5.643 -13.932 1.00 90.62 198 ASP A O 1
ATOM 1602 N N . GLY A 1 199 ? 12.330 7.635 -14.450 1.00 89.94 199 GLY A N 1
ATOM 1603 C CA . GLY A 1 199 ? 11.520 7.193 -15.599 1.00 89.94 199 GLY A CA 1
ATOM 1604 C C . GLY A 1 199 ? 10.098 6.733 -15.236 1.00 89.94 199 GLY A C 1
ATOM 1605 O O . GLY A 1 199 ? 9.303 6.412 -16.122 1.00 89.94 199 GLY A O 1
ATOM 1606 N N . PHE A 1 200 ? 9.764 6.751 -13.944 1.00 93.31 200 PHE A N 1
ATOM 1607 C CA . PHE A 1 200 ? 8.483 6.400 -13.340 1.00 93.31 200 PHE A CA 1
ATOM 1608 C C . PHE A 1 200 ? 7.926 5.054 -13.811 1.00 93.31 200 PHE A C 1
ATOM 1610 O O . PHE A 1 200 ? 8.654 4.168 -14.257 1.00 93.31 200 PHE A O 1
ATOM 1617 N N . TYR A 1 201 ? 6.607 4.893 -13.708 1.00 94.31 201 TYR A N 1
ATOM 1618 C CA . TYR A 1 201 ? 5.937 3.654 -14.069 1.00 94.31 201 TYR A CA 1
ATOM 1619 C C . TYR A 1 201 ? 6.146 3.290 -15.540 1.00 94.31 201 TYR A C 1
ATOM 1621 O O . TYR A 1 201 ? 6.182 2.119 -15.893 1.00 94.31 201 TYR A O 1
ATOM 1629 N N . ASN A 1 202 ? 6.311 4.277 -16.421 1.00 91.75 202 ASN A N 1
ATOM 1630 C CA . ASN A 1 202 ? 6.429 4.026 -17.854 1.00 91.75 202 ASN A CA 1
ATOM 1631 C C . ASN A 1 202 ? 7.682 3.266 -18.263 1.00 91.75 202 ASN A C 1
ATOM 1633 O O . ASN A 1 202 ? 7.651 2.612 -19.302 1.00 91.75 202 ASN A O 1
ATOM 1637 N N . LYS A 1 203 ? 8.744 3.333 -17.456 1.00 93.00 203 LYS A N 1
ATOM 1638 C CA . LYS A 1 203 ? 10.008 2.654 -17.733 1.00 93.00 203 LYS A CA 1
ATOM 1639 C C . LYS A 1 203 ? 9.881 1.132 -17.697 1.00 93.00 203 LYS A C 1
ATOM 1641 O O . LYS A 1 203 ? 10.495 0.463 -18.519 1.00 93.00 203 LYS A O 1
ATOM 1646 N N . THR A 1 204 ? 9.119 0.593 -16.748 1.00 94.38 204 THR A N 1
ATOM 1647 C CA . THR A 1 204 ? 9.001 -0.863 -16.540 1.00 94.38 204 THR A CA 1
ATOM 1648 C C . THR A 1 204 ? 7.583 -1.388 -16.695 1.00 94.38 204 THR A C 1
ATOM 1650 O O . THR A 1 204 ? 7.399 -2.588 -16.861 1.00 94.38 204 THR A O 1
ATOM 1653 N N . LYS A 1 205 ? 6.584 -0.501 -16.637 1.00 93.50 205 LYS A N 1
ATOM 1654 C CA . LYS A 1 205 ? 5.155 -0.829 -16.604 1.00 93.50 205 LYS A CA 1
ATOM 1655 C C . LYS A 1 205 ? 4.801 -1.800 -15.480 1.00 93.50 205 LYS A C 1
ATOM 1657 O O . LYS A 1 205 ? 3.859 -2.569 -15.606 1.00 93.50 205 LYS A O 1
ATOM 1662 N N . TYR A 1 206 ? 5.537 -1.744 -14.373 1.00 95.69 206 TYR A N 1
ATOM 1663 C CA . TYR A 1 206 ? 5.301 -2.598 -13.221 1.00 95.69 206 TYR A CA 1
ATOM 1664 C C . TYR A 1 206 ? 5.640 -1.866 -11.923 1.00 95.69 206 TYR A C 1
ATOM 1666 O O . TYR A 1 206 ? 6.683 -1.224 -11.838 1.00 95.69 206 TYR A O 1
ATOM 1674 N N . ASN A 1 207 ? 4.774 -1.987 -10.917 1.00 97.12 207 ASN A N 1
ATOM 1675 C CA . ASN A 1 207 ? 5.026 -1.577 -9.535 1.00 97.12 207 ASN A CA 1
ATOM 1676 C C . ASN A 1 207 ? 4.488 -2.656 -8.589 1.00 97.12 207 ASN A C 1
ATOM 1678 O O . ASN A 1 207 ? 3.359 -3.093 -8.782 1.00 97.12 207 ASN A O 1
ATOM 1682 N N . ALA A 1 208 ? 5.231 -3.013 -7.544 1.00 97.25 208 ALA A N 1
ATOM 1683 C CA . ALA A 1 208 ? 4.747 -3.813 -6.420 1.00 97.25 208 ALA A CA 1
ATOM 1684 C C . ALA A 1 208 ? 5.108 -3.146 -5.089 1.00 97.25 208 ALA A C 1
ATOM 1686 O O . ALA A 1 208 ? 6.288 -2.872 -4.841 1.00 97.25 208 ALA A O 1
ATOM 1687 N N . TRP A 1 209 ? 4.089 -2.857 -4.281 1.00 96.50 209 TRP A N 1
ATOM 1688 C CA . TRP A 1 209 ? 4.188 -2.172 -2.993 1.00 96.50 209 TRP A CA 1
ATOM 1689 C C . TRP A 1 209 ? 3.558 -3.001 -1.881 1.00 96.50 209 TRP A C 1
ATOM 1691 O O . TRP A 1 209 ? 2.384 -3.404 -2.066 1.00 96.50 209 TRP A O 1
#